Protein AF-A0A0F2J9P0-F1 (afdb_monomer_lite)

Structure (mmCIF, N/CA/C/O backbone):
data_AF-A0A0F2J9P0-F1
#
_entry.id   AF-A0A0F2J9P0-F1
#
loop_
_atom_site.group_PDB
_atom_site.id
_atom_site.type_symbol
_atom_site.label_atom_id
_atom_site.label_alt_id
_atom_site.label_comp_id
_atom_site.label_asym_id
_atom_site.label_entity_id
_atom_site.label_seq_id
_atom_site.pdbx_PDB_ins_code
_atom_site.Cartn_x
_atom_site.Cartn_y
_atom_site.Cartn_z
_atom_site.occupancy
_atom_site.B_iso_or_equiv
_atom_site.auth_seq_id
_atom_site.auth_comp_id
_atom_site.auth_asym_id
_atom_site.auth_atom_id
_atom_site.pdbx_PDB_model_num
ATOM 1 N N . MET A 1 1 ? -27.206 -10.829 31.419 1.00 37.22 1 MET A N 1
ATOM 2 C CA . MET A 1 1 ? -27.911 -9.532 31.450 1.00 37.22 1 MET A CA 1
ATOM 3 C C . MET A 1 1 ? -27.876 -9.039 32.887 1.00 37.22 1 MET A C 1
ATOM 5 O O . MET A 1 1 ? -28.605 -9.576 33.709 1.00 37.22 1 MET A O 1
ATOM 9 N N . ALA A 1 2 ? -26.937 -8.152 33.226 1.00 42.75 2 ALA A N 1
ATOM 10 C CA . ALA A 1 2 ? -26.870 -7.558 34.560 1.00 42.75 2 ALA A CA 1
ATOM 11 C C . ALA A 1 2 ? -27.887 -6.408 34.628 1.00 42.75 2 ALA A C 1
ATOM 13 O O . ALA A 1 2 ? -27.871 -5.523 33.778 1.00 42.75 2 ALA A O 1
ATOM 14 N N . ASN A 1 3 ? -28.806 -6.457 35.593 1.00 49.81 3 ASN A N 1
ATOM 15 C CA . ASN A 1 3 ? -29.769 -5.387 35.855 1.00 49.81 3 ASN A CA 1
ATOM 16 C C . ASN A 1 3 ? -29.035 -4.213 36.525 1.00 49.81 3 ASN A C 1
ATOM 18 O O . ASN A 1 3 ? -28.807 -4.241 37.732 1.00 49.81 3 ASN A O 1
ATOM 22 N N . GLU A 1 4 ? -28.630 -3.201 35.763 1.00 64.50 4 GLU A N 1
ATOM 23 C CA . GLU A 1 4 ? -27.827 -2.078 36.275 1.00 64.50 4 GLU A CA 1
ATOM 24 C C . GLU A 1 4 ? -28.681 -0.958 36.858 1.00 64.50 4 GLU A C 1
ATOM 26 O O . GLU A 1 4 ? -28.948 0.052 36.213 1.00 64.50 4 GLU A O 1
ATOM 31 N N . ILE A 1 5 ? -29.151 -1.162 38.087 1.00 75.38 5 ILE A N 1
ATOM 32 C CA . ILE A 1 5 ? -29.994 -0.206 38.810 1.00 75.38 5 ILE A CA 1
ATOM 33 C C . ILE A 1 5 ? -29.146 0.988 39.260 1.00 75.38 5 ILE A C 1
ATOM 35 O O . ILE A 1 5 ? -28.102 0.797 39.882 1.00 75.38 5 ILE A O 1
ATOM 39 N N . CYS A 1 6 ? -29.600 2.223 38.995 1.00 73.31 6 CYS A N 1
ATOM 40 C CA . CYS A 1 6 ? -28.930 3.409 39.530 1.00 73.31 6 CYS A CA 1
ATOM 41 C C . CYS A 1 6 ? -28.872 3.332 41.071 1.00 73.31 6 CYS A C 1
ATOM 43 O O . CYS A 1 6 ? -29.931 3.252 41.705 1.00 73.31 6 CYS A O 1
ATOM 45 N N . PRO A 1 7 ? -27.683 3.443 41.698 1.00 76.75 7 PRO A N 1
ATOM 46 C CA . PRO A 1 7 ? -27.529 3.272 43.144 1.00 76.75 7 PRO A CA 1
ATOM 47 C C . PRO A 1 7 ? -28.206 4.378 43.967 1.00 76.75 7 PRO A C 1
ATOM 49 O O . PRO A 1 7 ? -28.387 4.220 45.171 1.00 76.75 7 PRO A O 1
ATOM 52 N N . LYS A 1 8 ? -28.578 5.501 43.337 1.00 81.25 8 LYS A N 1
ATOM 53 C CA . LYS A 1 8 ? -29.214 6.640 44.009 1.00 81.25 8 LYS A CA 1
ATOM 54 C C . LYS A 1 8 ? -30.735 6.651 43.878 1.00 81.25 8 LYS A C 1
ATOM 56 O O . LYS A 1 8 ? -31.418 6.842 44.876 1.00 81.25 8 LYS A O 1
ATOM 61 N N . CYS A 1 9 ? -31.273 6.508 42.667 1.00 82.56 9 CYS A N 1
ATOM 62 C CA . CYS A 1 9 ? -32.714 6.667 42.418 1.00 82.56 9 CYS A CA 1
ATOM 63 C C . CYS A 1 9 ? -33.440 5.364 42.064 1.00 82.56 9 CYS A C 1
ATOM 65 O O . CYS A 1 9 ? -34.649 5.384 41.845 1.00 82.56 9 CYS A O 1
ATOM 67 N N . GLY A 1 10 ? -32.732 4.232 41.995 1.00 75.50 10 GLY A N 1
ATOM 68 C CA . GLY A 1 10 ? -33.349 2.917 41.809 1.00 75.50 10 GLY A CA 1
ATOM 69 C C . GLY A 1 10 ? -33.992 2.685 40.436 1.00 75.50 10 GLY A C 1
ATOM 70 O O . GLY A 1 10 ? -34.669 1.680 40.241 1.00 75.50 10 GLY A O 1
ATOM 71 N N . THR A 1 11 ? -33.821 3.602 39.483 1.00 70.94 11 THR A N 1
ATOM 72 C CA . THR A 1 11 ? -34.487 3.583 38.172 1.00 70.94 11 THR A CA 1
ATOM 73 C C . THR A 1 11 ? -33.533 3.060 37.091 1.00 70.94 11 THR A C 1
ATOM 75 O O . THR A 1 11 ? -32.360 3.426 37.089 1.00 70.94 11 THR A O 1
ATOM 78 N N . ILE A 1 12 ? -34.024 2.225 36.164 1.00 65.31 12 ILE A N 1
ATOM 79 C CA . ILE A 1 12 ? -33.334 1.901 34.901 1.00 65.31 12 ILE A CA 1
ATOM 80 C C . ILE A 1 12 ? -34.316 2.092 33.760 1.00 65.31 12 ILE A C 1
ATOM 82 O O . ILE A 1 12 ? -35.277 1.330 33.660 1.00 65.31 12 ILE A O 1
ATOM 86 N N . LYS A 1 13 ? -34.040 3.049 32.875 1.00 58.72 13 LYS A N 1
ATOM 87 C CA . LYS A 1 13 ? -34.484 2.960 31.477 1.00 58.72 13 LYS A CA 1
ATOM 88 C C . LYS A 1 13 ? -33.436 3.503 30.508 1.00 58.72 13 LYS A C 1
ATOM 90 O O . LYS A 1 13 ? -33.298 2.928 29.438 1.00 58.72 13 LYS A O 1
ATOM 95 N N . GLU A 1 14 ? -32.659 4.519 30.893 1.00 66.88 14 GLU A N 1
ATOM 96 C CA . GLU A 1 14 ? -31.677 5.170 30.013 1.00 66.88 14 GLU A CA 1
ATOM 97 C C . GLU A 1 14 ? -30.418 5.596 30.793 1.00 66.88 14 GLU A C 1
ATOM 99 O O . GLU A 1 14 ? -30.506 6.017 31.950 1.00 66.88 14 GLU A O 1
ATOM 104 N N . LEU A 1 15 ? -29.246 5.460 30.163 1.00 79.50 15 LEU A N 1
ATOM 105 C CA . LEU A 1 15 ? -27.948 5.900 30.683 1.00 79.50 15 LEU A CA 1
ATOM 106 C C . LEU A 1 15 ? -27.318 6.870 29.682 1.00 79.50 15 LEU A C 1
ATOM 108 O O . LEU A 1 15 ? -27.222 6.546 28.499 1.00 79.50 15 LEU A O 1
ATOM 112 N N . ASP A 1 16 ? -26.845 8.015 30.166 1.00 78.25 16 ASP A N 1
ATOM 113 C CA . ASP A 1 16 ? -26.016 8.920 29.375 1.00 78.25 16 ASP A CA 1
ATOM 114 C C . ASP A 1 16 ? -24.588 8.379 29.330 1.00 78.25 16 ASP A C 1
ATOM 116 O O . ASP A 1 16 ? -24.048 7.950 30.354 1.00 78.25 16 ASP A O 1
ATOM 120 N N . VAL A 1 17 ? -23.962 8.401 28.152 1.00 84.19 17 VAL A N 1
ATOM 121 C CA . VAL A 1 17 ? -22.601 7.889 27.957 1.00 84.19 17 VAL A CA 1
ATOM 122 C C . VAL A 1 17 ? -21.651 9.039 27.658 1.00 84.19 17 VAL A C 1
ATOM 124 O O . VAL A 1 17 ? -21.791 9.722 26.646 1.00 84.19 17 VAL A O 1
ATOM 127 N N . ILE A 1 18 ? -20.647 9.214 28.515 1.00 82.56 18 ILE A N 1
ATOM 128 C CA . ILE A 1 18 ? -19.515 10.114 28.278 1.00 82.56 18 ILE A CA 1
ATOM 129 C C . ILE A 1 18 ? -18.300 9.266 27.914 1.00 82.56 18 ILE A C 1
ATOM 131 O O . ILE A 1 18 ? -17.855 8.441 28.715 1.00 82.56 18 ILE A O 1
ATOM 135 N N . VAL A 1 19 ? -17.761 9.473 26.713 1.00 83.56 19 VAL A N 1
ATOM 136 C CA . VAL A 1 19 ? -16.615 8.716 26.194 1.00 83.56 19 VAL A CA 1
ATOM 137 C C . VAL A 1 19 ? -15.328 9.507 26.405 1.00 83.56 19 VAL A C 1
ATOM 139 O O . VAL A 1 19 ? -15.217 10.633 25.929 1.00 83.56 19 VAL A O 1
ATOM 142 N N . ASN A 1 20 ? -14.346 8.895 27.066 1.00 84.25 20 ASN A N 1
ATOM 143 C CA . ASN A 1 20 ? -12.976 9.404 27.156 1.00 84.25 20 ASN A CA 1
ATOM 144 C C . ASN A 1 20 ? -12.031 8.509 26.346 1.00 84.25 20 ASN A C 1
ATOM 146 O O . ASN A 1 20 ? -12.232 7.294 26.295 1.00 84.25 20 ASN A O 1
ATOM 150 N N . GLU A 1 21 ? -10.988 9.090 25.755 1.00 82.31 21 GLU A N 1
ATOM 151 C CA . GLU A 1 21 ? -9.945 8.351 25.037 1.00 82.31 21 GLU A CA 1
ATOM 152 C C . GLU A 1 21 ? -8.581 8.544 25.712 1.00 82.31 21 GLU A C 1
ATOM 154 O O . GLU A 1 21 ? -8.239 9.650 26.128 1.00 82.31 21 GLU A O 1
ATOM 159 N N . ALA A 1 22 ? -7.806 7.467 25.813 1.00 82.88 22 ALA A N 1
ATOM 160 C CA . ALA A 1 22 ? -6.423 7.475 26.281 1.00 82.88 22 ALA A CA 1
ATOM 161 C C . ALA A 1 22 ? -5.578 6.473 25.480 1.00 82.88 22 ALA A C 1
ATOM 163 O O . ALA A 1 22 ? -6.120 5.586 24.819 1.00 82.88 22 ALA A O 1
ATOM 164 N N . GLU A 1 23 ? -4.256 6.599 25.561 1.00 80.44 23 GLU A N 1
ATOM 165 C CA . GLU A 1 23 ? -3.300 5.654 24.980 1.00 80.44 23 GLU A CA 1
ATOM 166 C C . GLU A 1 23 ? -2.474 5.001 26.096 1.00 80.44 23 GLU A C 1
ATOM 168 O O . GLU A 1 23 ? -2.043 5.671 27.033 1.00 80.44 23 GLU A O 1
ATOM 173 N N . GLU A 1 24 ? -2.272 3.688 26.012 1.00 79.44 24 GLU A N 1
ATOM 174 C CA . GLU A 1 24 ? -1.447 2.900 26.936 1.00 79.44 24 GLU A CA 1
ATOM 175 C C . GLU A 1 24 ? -0.506 2.014 26.124 1.00 79.44 24 GLU A C 1
ATOM 177 O O . GLU A 1 24 ? -0.927 1.422 25.138 1.00 79.44 24 GLU A O 1
ATOM 182 N N . THR A 1 25 ? 0.751 1.882 26.534 1.00 73.31 25 THR A N 1
ATOM 183 C CA . THR A 1 25 ? 1.671 0.924 25.912 1.00 73.31 25 THR A CA 1
ATOM 184 C C . THR A 1 25 ? 1.579 -0.416 26.639 1.00 73.31 25 THR A C 1
ATOM 186 O O . THR A 1 25 ? 1.733 -0.456 27.860 1.00 73.31 25 THR A O 1
ATOM 189 N N . ASP A 1 26 ? 1.326 -1.506 25.914 1.00 71.06 26 ASP A N 1
ATOM 190 C CA . ASP A 1 26 ? 1.320 -2.856 26.482 1.00 71.06 26 ASP A CA 1
ATOM 191 C C . ASP A 1 26 ? 2.739 -3.377 26.783 1.00 71.06 26 ASP A C 1
ATOM 193 O O . ASP A 1 26 ? 3.750 -2.731 26.494 1.00 71.06 26 ASP A O 1
ATOM 197 N N . SER A 1 27 ? 2.821 -4.566 27.387 1.00 65.50 27 SER A N 1
ATOM 198 C CA . SER A 1 27 ? 4.092 -5.213 27.743 1.00 65.50 27 SER A CA 1
ATOM 199 C C . SER A 1 27 ? 4.999 -5.506 26.546 1.00 65.50 27 SER A C 1
ATOM 201 O O . SER A 1 27 ? 6.200 -5.687 26.735 1.00 65.50 27 SER A O 1
ATOM 203 N N . ASP A 1 28 ? 4.436 -5.528 25.338 1.00 58.44 28 ASP A N 1
ATOM 204 C CA . ASP A 1 28 ? 5.128 -5.826 24.087 1.00 58.44 28 ASP A CA 1
ATOM 205 C C . ASP A 1 28 ? 5.500 -4.541 23.320 1.00 58.44 28 ASP A C 1
ATOM 207 O O . ASP A 1 28 ? 6.051 -4.601 22.219 1.00 58.44 28 ASP A O 1
ATOM 211 N N . GLY A 1 29 ? 5.234 -3.362 23.896 1.00 61.41 29 GLY A N 1
ATOM 212 C CA . GLY A 1 29 ? 5.536 -2.069 23.285 1.00 61.41 29 GLY A CA 1
ATOM 213 C C . GLY A 1 29 ? 4.483 -1.584 22.283 1.00 61.41 29 GLY A C 1
ATOM 214 O O . GLY A 1 29 ? 4.723 -0.598 21.578 1.00 61.41 29 GLY A O 1
ATOM 215 N N . ASN A 1 30 ? 3.323 -2.240 22.187 1.00 62.16 30 ASN A N 1
ATOM 216 C CA . ASN A 1 30 ? 2.238 -1.792 21.319 1.00 62.16 30 ASN A CA 1
ATOM 217 C C . ASN A 1 30 ? 1.411 -0.713 22.007 1.00 62.16 30 ASN A C 1
ATOM 219 O O . ASN A 1 30 ? 1.074 -0.824 23.181 1.00 62.16 30 ASN A O 1
ATOM 223 N N . ILE A 1 31 ? 1.023 0.310 21.249 1.00 65.75 31 ILE A N 1
ATOM 224 C CA . ILE A 1 31 ? 0.114 1.337 21.745 1.00 65.75 31 ILE A CA 1
ATOM 225 C C . ILE A 1 31 ? -1.324 0.817 21.616 1.00 65.75 31 ILE A C 1
ATOM 227 O O . ILE A 1 31 ? -1.786 0.442 20.534 1.00 65.75 31 ILE A O 1
ATOM 231 N N . LEU A 1 32 ? -2.026 0.795 22.739 1.00 73.12 32 LEU A N 1
ATOM 232 C CA . LEU A 1 32 ? -3.436 0.484 22.891 1.00 73.12 32 LEU A CA 1
ATOM 233 C C . LEU A 1 32 ? -4.216 1.786 23.011 1.00 73.12 32 LEU A C 1
ATOM 235 O O . LEU A 1 32 ? -3.919 2.617 23.867 1.00 73.12 32 LEU A O 1
ATOM 239 N N . LYS A 1 33 ? -5.272 1.931 22.215 1.00 73.12 33 LYS A N 1
ATOM 240 C CA . LYS A 1 33 ? -6.278 2.965 22.434 1.00 73.12 33 LYS A CA 1
ATOM 241 C C . LYS A 1 33 ? -7.297 2.446 23.446 1.00 73.12 33 LYS A C 1
ATOM 243 O O . LYS A 1 33 ? -7.900 1.390 23.240 1.00 73.12 33 LYS A O 1
ATOM 248 N N . ILE A 1 34 ? -7.484 3.181 24.534 1.00 79.56 34 ILE A N 1
ATOM 249 C CA . ILE A 1 34 ? -8.480 2.908 25.568 1.00 79.56 34 ILE A CA 1
ATOM 250 C C . ILE A 1 34 ? -9.635 3.878 25.370 1.00 79.56 34 ILE A C 1
ATOM 252 O O . ILE A 1 34 ? -9.467 5.086 25.519 1.00 79.56 34 ILE A O 1
ATOM 256 N N . LYS A 1 35 ? -10.816 3.346 25.058 1.00 81.56 35 LYS A N 1
ATOM 257 C CA . LYS A 1 35 ? -12.079 4.082 25.139 1.00 81.56 35 LYS A CA 1
ATOM 258 C C . LYS A 1 35 ? -12.763 3.748 26.454 1.00 81.56 35 LYS A C 1
ATOM 260 O O . LYS A 1 35 ? -13.124 2.595 26.673 1.00 81.56 35 LYS A O 1
ATOM 265 N N . THR A 1 36 ? -12.952 4.741 27.311 1.00 86.69 36 THR A N 1
ATOM 266 C CA . THR A 1 36 ? -13.702 4.597 28.560 1.00 86.69 36 THR A CA 1
ATOM 267 C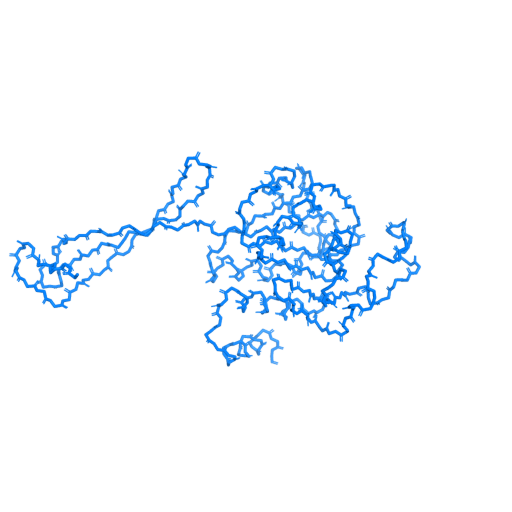 C . THR A 1 36 ? -15.096 5.174 28.376 1.00 86.69 36 THR A C 1
ATOM 269 O O . THR A 1 36 ? -15.257 6.390 28.287 1.00 86.69 36 THR A O 1
ATOM 272 N N . ASN A 1 37 ? -16.104 4.307 28.352 1.00 88.38 37 ASN A N 1
ATOM 273 C CA . ASN A 1 37 ? -17.507 4.698 28.375 1.00 88.38 37 ASN A CA 1
ATOM 274 C C . ASN A 1 37 ? -17.931 4.868 29.833 1.00 88.38 37 ASN A C 1
ATOM 276 O O . ASN A 1 37 ? -18.034 3.883 30.562 1.00 88.38 37 ASN A O 1
ATOM 280 N N . ASN A 1 38 ? -18.162 6.102 30.268 1.00 88.12 38 ASN A N 1
ATOM 281 C CA . ASN A 1 38 ? -18.695 6.403 31.591 1.00 88.12 38 ASN A CA 1
ATOM 282 C C . ASN A 1 38 ? -20.208 6.556 31.493 1.00 88.12 38 ASN A C 1
ATOM 284 O O . ASN A 1 38 ? -20.698 7.422 30.770 1.00 88.12 38 ASN A O 1
ATOM 288 N N . PHE A 1 39 ? -20.934 5.719 32.222 1.00 86.88 39 PHE A N 1
ATOM 289 C CA . PHE A 1 39 ? -22.386 5.677 32.207 1.00 86.88 39 PHE A CA 1
ATOM 290 C C . PHE A 1 39 ? -22.941 6.445 33.400 1.00 86.88 39 PHE A C 1
ATOM 292 O O . PHE A 1 39 ? -22.600 6.154 34.551 1.00 86.88 39 PHE A O 1
ATOM 299 N N . TYR A 1 40 ? -23.829 7.394 33.130 1.00 86.81 40 TYR A N 1
ATOM 300 C CA . TYR A 1 40 ? -24.511 8.205 34.131 1.00 86.81 40 TYR A CA 1
ATOM 301 C C . TYR A 1 40 ? -26.013 7.953 34.067 1.00 86.81 40 TYR A C 1
ATOM 303 O O . TYR A 1 40 ? -26.586 7.747 33.002 1.00 86.81 40 TYR A O 1
ATOM 311 N N . CYS A 1 41 ? -26.672 7.965 35.222 1.00 84.00 41 CYS A N 1
ATOM 312 C CA . CYS A 1 41 ? -28.123 7.854 35.284 1.00 84.00 41 CYS A CA 1
ATOM 313 C C . CYS A 1 41 ? -28.767 9.103 34.677 1.00 84.00 41 CYS A C 1
ATOM 315 O O . CYS A 1 41 ? -28.626 10.175 35.259 1.00 84.00 41 CYS A O 1
ATOM 317 N N . SER A 1 42 ? -29.575 8.967 33.627 1.00 84.75 42 SER A N 1
ATOM 318 C CA . SER A 1 42 ? -30.207 10.124 32.969 1.00 84.75 42 SER A CA 1
ATOM 319 C C . SER A 1 42 ? -31.147 10.920 33.885 1.00 84.75 42 SER A C 1
ATOM 321 O O . SER A 1 42 ? -31.305 12.129 33.756 1.00 84.75 42 SER A O 1
ATOM 323 N N . SER A 1 43 ? -31.755 10.268 34.883 1.00 85.00 43 SER A N 1
ATOM 324 C CA . SER A 1 43 ? -32.662 10.946 35.820 1.00 85.00 43 SER A CA 1
ATOM 325 C C . SER A 1 43 ? -31.957 11.803 36.877 1.00 85.00 43 SER A C 1
ATOM 327 O O . SER A 1 43 ? -32.475 12.845 37.268 1.00 85.00 43 SER A O 1
ATOM 329 N N . CYS A 1 44 ? -30.806 11.366 37.399 1.00 87.00 44 CYS A N 1
ATOM 330 C CA . CYS A 1 44 ? -30.148 12.036 38.530 1.00 87.00 44 CYS A CA 1
ATOM 331 C C . CYS A 1 44 ? -28.678 12.402 38.287 1.00 87.00 44 CYS A C 1
ATOM 333 O O . CYS A 1 44 ? -28.034 12.919 39.200 1.00 87.00 44 CYS A O 1
ATOM 335 N N . HIS A 1 45 ? -28.173 12.142 37.079 1.00 85.00 45 HIS A N 1
ATOM 336 C CA . HIS A 1 45 ? -26.824 12.427 36.581 1.00 85.00 45 HIS A CA 1
ATOM 337 C C . HIS A 1 45 ? -25.689 11.858 37.445 1.00 85.00 45 HIS A C 1
ATOM 339 O O . HIS A 1 45 ? -24.553 12.324 37.403 1.00 85.00 45 HIS A O 1
ATOM 345 N N . VAL A 1 46 ? -25.982 10.834 38.250 1.00 86.69 46 VAL A N 1
ATOM 346 C CA . VAL A 1 46 ? -24.979 10.143 39.064 1.00 86.69 46 VAL A CA 1
ATOM 347 C C . VAL A 1 46 ? -24.300 9.063 38.239 1.00 86.69 46 VAL A C 1
ATOM 349 O O . VAL A 1 46 ? -24.964 8.324 37.512 1.00 86.69 46 VAL A O 1
ATOM 352 N N . PHE A 1 47 ? -22.979 8.974 38.385 1.00 86.56 47 PHE A N 1
ATOM 353 C CA . PHE A 1 47 ? -22.164 7.916 37.804 1.00 86.56 47 PHE A CA 1
ATOM 354 C C . PHE A 1 47 ? -22.660 6.538 38.253 1.00 86.56 47 PHE A C 1
ATOM 356 O O . PHE A 1 47 ? -22.867 6.299 39.444 1.00 86.56 47 PHE A O 1
ATOM 363 N N . VAL A 1 48 ? -22.844 5.638 37.294 1.00 86.62 48 VAL A N 1
ATOM 364 C CA . VAL A 1 48 ? -23.316 4.268 37.522 1.00 86.62 48 VAL A CA 1
ATOM 365 C C . VAL A 1 48 ? -22.157 3.291 37.393 1.00 86.62 48 VAL A C 1
ATOM 367 O O . VAL A 1 48 ? -21.898 2.520 38.313 1.00 86.62 48 VAL A O 1
ATOM 370 N N . LYS A 1 49 ? -21.449 3.334 36.263 1.00 86.25 49 LYS A N 1
ATOM 371 C CA . LYS A 1 49 ? -20.316 2.455 35.966 1.00 86.25 49 LYS A CA 1
ATOM 372 C C . LYS A 1 49 ? -19.441 3.049 34.869 1.00 86.25 49 LYS A C 1
ATOM 374 O O . LYS A 1 49 ? -19.851 3.971 34.165 1.00 86.25 49 LYS A O 1
ATOM 379 N N . SER A 1 50 ? -18.275 2.451 34.671 1.00 87.50 50 SER A N 1
ATOM 380 C CA . SER A 1 50 ? -17.457 2.665 33.485 1.00 87.50 50 SER A CA 1
ATOM 381 C C . SER A 1 50 ? -17.102 1.338 32.828 1.00 87.50 50 SER A C 1
ATOM 383 O O . SER A 1 50 ? -16.949 0.317 33.498 1.00 87.50 50 SER A O 1
ATOM 385 N N . GLU A 1 51 ? -16.974 1.353 31.506 1.00 86.38 51 GLU A N 1
ATOM 386 C CA . GLU A 1 51 ? -16.475 0.225 30.725 1.00 86.38 51 GLU A CA 1
ATOM 387 C C . GLU A 1 51 ? -15.296 0.684 29.879 1.00 86.38 51 GLU A C 1
ATOM 389 O O . GLU A 1 51 ? -15.388 1.676 29.155 1.00 86.38 51 GLU A O 1
ATOM 394 N N . ASN A 1 52 ? -14.189 -0.050 29.968 1.00 83.81 52 ASN A N 1
ATOM 395 C CA . ASN A 1 52 ? -13.010 0.189 29.150 1.00 83.81 52 ASN A CA 1
ATOM 396 C C . ASN A 1 52 ? -13.012 -0.762 27.959 1.00 83.81 52 ASN A C 1
ATOM 398 O O . ASN A 1 52 ? -13.016 -1.981 28.124 1.00 83.81 52 ASN A O 1
ATOM 402 N N . ILE A 1 53 ? -12.935 -0.195 26.764 1.00 77.06 53 ILE A N 1
ATOM 403 C CA . ILE A 1 53 ? -12.706 -0.918 25.522 1.00 77.06 53 ILE A CA 1
ATOM 404 C C . ILE A 1 53 ? -11.258 -0.647 25.132 1.00 77.06 53 ILE A C 1
ATOM 406 O O . ILE A 1 53 ? -10.906 0.479 24.779 1.00 77.06 53 ILE A O 1
ATOM 410 N N . LYS A 1 54 ? -10.413 -1.677 25.226 1.00 73.44 54 LYS A N 1
ATOM 411 C CA . LYS A 1 54 ? -9.044 -1.629 24.710 1.00 73.44 54 LYS A CA 1
ATOM 412 C C . LYS A 1 54 ? -9.043 -2.122 23.268 1.00 73.44 54 LYS A C 1
ATOM 414 O O . LYS A 1 54 ? -9.588 -3.184 22.977 1.00 73.44 54 LYS A O 1
ATOM 419 N N . SER A 1 55 ? -8.414 -1.371 22.379 1.00 64.19 55 SER A N 1
ATOM 420 C CA . SER A 1 55 ? -8.165 -1.785 20.998 1.00 64.19 55 SER A CA 1
ATOM 421 C C . SER A 1 55 ? -6.733 -1.448 20.619 1.00 64.19 55 SER A C 1
ATOM 423 O O . SER A 1 55 ? -6.266 -0.356 20.939 1.00 64.19 55 SER A O 1
ATOM 425 N N . ASN A 1 56 ? -6.053 -2.342 19.905 1.00 65.19 56 ASN A N 1
ATOM 426 C CA . ASN A 1 56 ? -4.741 -2.028 19.345 1.00 65.19 56 ASN A CA 1
ATOM 427 C C . ASN A 1 56 ? -4.860 -0.839 18.389 1.00 65.19 56 ASN A C 1
ATOM 429 O O . ASN A 1 56 ? -5.809 -0.763 17.600 1.00 65.19 56 ASN A O 1
ATOM 433 N N . ILE A 1 57 ? -3.888 0.074 18.435 1.00 68.69 57 ILE A N 1
ATOM 434 C CA . ILE A 1 57 ? -3.727 1.038 17.352 1.00 68.69 57 ILE A CA 1
ATOM 435 C C . ILE A 1 57 ? -3.286 0.258 16.118 1.00 68.69 57 ILE A C 1
ATOM 437 O O . ILE A 1 57 ? -2.209 -0.336 16.058 1.00 68.69 57 ILE A O 1
ATOM 441 N N . ASN A 1 58 ? -4.168 0.241 15.131 1.00 86.06 58 ASN A N 1
ATOM 442 C CA . ASN A 1 58 ? -3.954 -0.461 13.885 1.00 86.06 58 ASN A CA 1
ATOM 443 C C . ASN A 1 58 ? -2.974 0.332 13.014 1.00 86.06 58 ASN A C 1
ATOM 445 O O . ASN A 1 58 ? -3.313 1.401 12.500 1.00 86.06 58 ASN A O 1
ATOM 449 N N . LYS A 1 59 ? -1.760 -0.197 12.865 1.00 93.81 59 LYS A N 1
ATOM 450 C CA . LYS A 1 59 ? -0.673 0.424 12.105 1.00 93.81 59 LYS A CA 1
ATOM 451 C C . LYS A 1 59 ? -0.737 0.043 10.634 1.00 93.81 59 LYS A C 1
ATOM 453 O O . LYS A 1 59 ? -0.973 -1.119 10.305 1.00 93.81 59 LYS A O 1
ATOM 458 N N . ILE A 1 60 ? -0.462 1.007 9.765 1.00 97.88 60 ILE A N 1
ATOM 459 C CA . ILE A 1 60 ? -0.239 0.791 8.337 1.00 97.88 60 ILE A CA 1
ATOM 460 C C . ILE A 1 60 ? 1.178 1.234 8.021 1.00 97.88 60 ILE A C 1
ATOM 462 O O . ILE A 1 60 ? 1.543 2.395 8.237 1.00 97.88 60 ILE A O 1
ATOM 466 N N . PHE A 1 61 ? 1.974 0.308 7.502 1.00 98.56 61 PHE A N 1
ATOM 467 C CA . PHE A 1 61 ? 3.284 0.645 6.984 1.00 98.56 61 PHE A CA 1
ATOM 468 C C . PHE A 1 61 ? 3.185 1.263 5.605 1.00 98.56 61 PHE A C 1
ATOM 470 O O . PHE A 1 61 ? 2.428 0.809 4.750 1.00 98.56 61 PHE A O 1
ATOM 477 N N . VAL A 1 62 ? 4.003 2.284 5.388 1.00 98.62 62 VAL A N 1
ATOM 478 C CA . VAL A 1 62 ? 4.225 2.868 4.071 1.00 98.62 62 VAL A CA 1
ATOM 479 C C . VAL A 1 62 ? 5.719 2.827 3.804 1.00 98.62 62 VAL A C 1
ATOM 481 O O . VAL A 1 62 ? 6.490 3.471 4.519 1.00 98.62 62 VAL A O 1
ATOM 484 N N . PHE A 1 63 ? 6.133 2.033 2.818 1.00 98.69 63 PHE A N 1
ATOM 485 C CA . PHE A 1 63 ? 7.539 1.946 2.443 1.00 98.69 63 PHE A CA 1
ATOM 486 C C . PHE A 1 63 ? 7.938 3.191 1.655 1.00 98.69 63 PHE A C 1
ATOM 488 O O . PHE A 1 63 ? 7.331 3.499 0.630 1.00 98.69 63 PHE A O 1
ATOM 495 N N . ILE A 1 64 ? 8.937 3.912 2.157 1.00 98.50 64 ILE A N 1
ATOM 496 C CA . ILE A 1 64 ? 9.448 5.138 1.554 1.00 98.50 64 ILE A CA 1
ATOM 497 C C . ILE A 1 64 ? 10.902 4.950 1.134 1.00 98.50 64 ILE A C 1
ATOM 499 O O . ILE A 1 64 ? 11.692 4.326 1.843 1.00 98.50 64 ILE A O 1
ATOM 503 N N . TYR A 1 65 ? 11.247 5.490 -0.029 1.00 98.19 65 TYR A N 1
ATOM 504 C CA . TYR A 1 65 ? 12.572 5.373 -0.629 1.00 98.19 65 TYR A CA 1
ATOM 505 C C . TYR A 1 65 ? 12.825 6.540 -1.589 1.00 98.19 65 TYR A C 1
ATOM 507 O O . TYR A 1 65 ? 11.884 7.180 -2.068 1.00 98.19 65 TYR A O 1
ATOM 515 N N . ASP A 1 66 ? 14.094 6.850 -1.847 1.00 97.75 66 ASP A N 1
ATOM 516 C CA . ASP A 1 66 ? 14.458 7.961 -2.729 1.00 97.75 66 ASP A CA 1
ATOM 517 C C . ASP A 1 66 ? 13.917 7.746 -4.143 1.00 97.75 66 ASP A C 1
ATOM 519 O O . ASP A 1 66 ? 14.034 6.662 -4.720 1.00 97.75 66 ASP A O 1
ATOM 523 N N . GLY A 1 67 ? 13.312 8.794 -4.704 1.00 97.00 67 GLY A N 1
ATOM 524 C CA . GLY A 1 67 ? 12.665 8.727 -6.012 1.00 97.00 67 GLY A CA 1
ATOM 525 C C . GLY A 1 67 ? 11.320 7.992 -6.015 1.00 97.00 67 GLY A C 1
ATOM 526 O O . GLY A 1 67 ? 10.841 7.626 -7.091 1.00 97.00 67 GLY A O 1
ATOM 527 N N . MET A 1 68 ? 10.692 7.788 -4.851 1.00 97.81 68 MET A N 1
ATOM 528 C CA . MET A 1 68 ? 9.298 7.345 -4.792 1.00 97.81 68 MET A CA 1
ATOM 529 C C . MET A 1 68 ? 8.333 8.417 -5.328 1.00 97.81 68 MET A C 1
ATOM 531 O O . MET A 1 68 ? 8.554 9.622 -5.159 1.00 97.81 68 MET A O 1
ATOM 535 N N . ALA A 1 69 ? 7.228 7.974 -5.922 1.00 98.12 69 ALA A N 1
ATOM 536 C CA . ALA A 1 69 ? 6.094 8.804 -6.309 1.00 98.12 69 ALA A CA 1
ATOM 537 C C . ALA A 1 69 ? 5.170 9.023 -5.097 1.00 98.12 69 ALA A C 1
ATOM 539 O O . ALA A 1 69 ? 4.223 8.279 -4.852 1.00 98.12 69 ALA A O 1
ATOM 540 N N . ASP A 1 70 ? 5.462 10.051 -4.308 1.00 97.25 70 ASP A N 1
ATOM 541 C CA . ASP A 1 70 ? 4.783 10.379 -3.052 1.00 97.25 70 ASP A CA 1
ATOM 542 C C . ASP A 1 70 ? 3.276 10.632 -3.206 1.00 97.25 70 ASP A C 1
ATOM 544 O O . ASP A 1 70 ? 2.496 10.206 -2.354 1.00 97.25 70 ASP A O 1
ATOM 548 N N . PHE A 1 71 ? 2.826 11.239 -4.309 1.00 97.62 71 PHE A N 1
ATOM 549 C CA . PHE A 1 71 ? 1.392 11.468 -4.536 1.00 97.62 71 PHE A CA 1
ATOM 550 C C . PHE A 1 71 ? 0.556 10.170 -4.526 1.00 97.62 71 PHE A C 1
ATOM 552 O O . PHE A 1 71 ? -0.635 10.204 -4.216 1.00 97.62 71 PHE A O 1
ATOM 559 N N . GLU A 1 72 ? 1.166 9.022 -4.841 1.00 98.38 72 GLU A N 1
ATOM 560 C CA . GLU A 1 72 ? 0.482 7.727 -4.917 1.00 98.38 72 GLU A CA 1
ATOM 561 C C . GLU A 1 72 ? 0.108 7.169 -3.536 1.00 98.38 72 GLU A C 1
ATOM 563 O O . GLU A 1 72 ? -0.821 6.368 -3.425 1.00 98.38 72 GLU A O 1
ATOM 568 N N . MET A 1 73 ? 0.800 7.605 -2.475 1.00 95.75 73 MET A N 1
ATOM 569 C CA . MET A 1 73 ? 0.526 7.185 -1.096 1.00 95.75 73 MET A CA 1
ATOM 570 C C . MET A 1 73 ? -0.255 8.226 -0.283 1.00 95.75 73 MET A C 1
ATOM 572 O O . MET A 1 73 ? -0.926 7.860 0.680 1.00 95.75 73 MET A O 1
ATOM 576 N N . THR A 1 74 ? -0.158 9.518 -0.614 1.00 97.38 74 THR A N 1
ATOM 577 C CA . THR A 1 74 ? -0.573 10.595 0.303 1.00 97.38 74 THR A CA 1
ATOM 578 C C . THR A 1 74 ? -2.079 10.638 0.500 1.00 97.38 74 THR A C 1
ATOM 580 O O . THR A 1 74 ? -2.529 10.777 1.636 1.00 97.38 74 THR A O 1
ATOM 583 N N . LEU A 1 75 ? -2.860 10.453 -0.570 1.00 98.06 75 LEU A N 1
ATOM 584 C CA . LEU A 1 75 ? -4.322 10.410 -0.484 1.00 98.06 75 LEU A CA 1
ATOM 585 C C . LEU A 1 75 ? -4.793 9.274 0.428 1.00 98.06 75 LEU A C 1
ATOM 587 O O . LEU A 1 75 ? -5.602 9.496 1.326 1.00 98.06 75 LEU A O 1
ATOM 591 N N . ILE A 1 76 ? -4.277 8.059 0.220 1.00 98.25 76 ILE A N 1
ATOM 592 C CA . ILE A 1 76 ? -4.711 6.916 1.019 1.00 98.25 76 ILE A CA 1
ATOM 593 C C . ILE A 1 76 ? -4.197 6.999 2.459 1.00 98.25 76 ILE A C 1
ATOM 595 O O . ILE A 1 76 ? -4.949 6.725 3.387 1.00 98.25 76 ILE A O 1
ATOM 599 N N . ALA A 1 77 ? -2.960 7.452 2.675 1.00 97.88 77 ALA A N 1
ATOM 600 C CA . ALA A 1 77 ? -2.430 7.688 4.015 1.00 97.88 77 ALA A CA 1
ATOM 601 C C . ALA A 1 77 ? -3.265 8.724 4.785 1.00 97.88 77 ALA A C 1
ATOM 603 O O . ALA A 1 77 ? -3.537 8.526 5.968 1.00 97.88 77 ALA A O 1
ATOM 604 N N . HIS A 1 78 ? -3.707 9.792 4.110 1.00 97.50 78 HIS A N 1
ATOM 605 C CA . HIS A 1 78 ? -4.594 10.796 4.690 1.00 97.50 78 HIS A CA 1
ATOM 606 C C . HIS A 1 78 ? -5.909 10.166 5.161 1.00 97.50 78 HIS A C 1
ATOM 608 O O . HIS A 1 78 ? -6.195 10.228 6.351 1.00 97.50 78 HIS A O 1
ATOM 614 N N . ILE A 1 79 ? -6.642 9.486 4.273 1.00 97.19 79 ILE A N 1
ATOM 615 C CA . ILE A 1 79 ? -7.952 8.889 4.593 1.00 97.19 79 ILE A CA 1
ATOM 616 C C . ILE A 1 79 ? -7.836 7.828 5.695 1.00 97.19 79 ILE A C 1
ATOM 618 O O . ILE A 1 79 ? -8.625 7.807 6.639 1.00 97.19 79 ILE A O 1
ATOM 622 N N . LEU A 1 80 ? -6.829 6.952 5.615 1.00 95.94 80 LEU A N 1
ATOM 623 C CA . LEU A 1 80 ? -6.590 5.935 6.641 1.00 95.94 80 LEU A CA 1
ATOM 624 C C . LEU A 1 80 ? -6.345 6.571 8.017 1.00 95.94 80 LEU A C 1
ATOM 626 O O . LEU A 1 80 ? -6.846 6.066 9.022 1.00 95.94 80 LEU A O 1
ATOM 630 N N . GLY A 1 81 ? -5.595 7.674 8.063 1.00 93.06 81 GLY A N 1
ATOM 631 C CA . GLY A 1 81 ? -5.309 8.402 9.294 1.00 93.06 81 GLY A CA 1
ATOM 632 C C . GLY A 1 81 ? -6.509 9.175 9.839 1.00 93.06 81 GLY A C 1
ATOM 633 O O . GLY A 1 81 ? -6.801 9.080 11.030 1.00 93.06 81 GLY A O 1
ATOM 634 N N . THR A 1 82 ? -7.210 9.930 8.992 1.00 89.25 82 THR A N 1
ATOM 635 C CA . THR A 1 82 ? -8.291 10.830 9.424 1.00 89.25 82 THR A CA 1
ATOM 636 C C . THR A 1 82 ? -9.610 10.104 9.640 1.00 89.25 82 THR A C 1
ATOM 638 O O . THR A 1 82 ? -10.255 10.314 10.665 1.00 89.25 82 THR A O 1
ATOM 641 N N . ASP A 1 83 ? -9.994 9.229 8.712 1.00 89.75 83 ASP A N 1
ATOM 642 C CA . ASP A 1 83 ? -11.354 8.682 8.652 1.00 89.75 83 ASP A CA 1
ATOM 643 C C . ASP A 1 83 ? -11.428 7.299 9.307 1.00 89.75 83 ASP A C 1
ATOM 645 O O . ASP A 1 83 ? -12.454 6.922 9.873 1.00 89.75 83 ASP A O 1
ATOM 649 N N . LEU A 1 84 ? -10.322 6.545 9.274 1.00 87.88 84 LEU A N 1
ATOM 650 C CA . LEU A 1 84 ? -10.221 5.206 9.866 1.00 87.88 84 LEU A CA 1
ATOM 651 C C . LEU A 1 84 ? -9.364 5.154 11.139 1.00 87.88 84 LEU A C 1
ATOM 653 O O . LEU A 1 84 ? -9.258 4.090 11.755 1.00 87.88 84 LEU A O 1
ATOM 657 N N . GLY A 1 85 ? -8.763 6.277 11.550 1.00 87.12 85 GLY A N 1
ATOM 658 C CA . GLY A 1 85 ? -7.962 6.374 12.773 1.00 87.12 85 GLY A CA 1
ATOM 659 C C . GLY A 1 85 ? -6.764 5.419 12.812 1.00 87.12 85 GLY A C 1
ATOM 660 O O . GLY A 1 85 ? -6.360 4.990 13.894 1.00 87.12 85 GLY A O 1
ATOM 661 N N . LYS A 1 86 ? -6.236 5.025 11.646 1.00 90.94 86 LYS A N 1
ATOM 662 C CA . LYS A 1 86 ? -5.056 4.161 11.529 1.00 90.94 86 LYS A CA 1
ATOM 663 C C . LYS A 1 86 ? -3.789 4.971 11.784 1.00 90.94 86 LYS A C 1
ATOM 665 O O . LYS A 1 86 ? -3.663 6.110 11.339 1.00 90.94 86 LYS A O 1
ATOM 670 N N . GLU A 1 87 ? -2.803 4.361 12.430 1.00 94.25 87 GLU A N 1
ATOM 671 C CA . GLU A 1 87 ? -1.488 4.985 12.550 1.00 94.25 87 GLU A CA 1
ATOM 672 C C . GLU A 1 87 ? -0.675 4.733 11.279 1.00 94.25 87 GLU A C 1
ATOM 674 O O . GLU A 1 87 ? -0.322 3.594 10.966 1.00 94.25 87 GLU A O 1
ATOM 679 N N . ILE A 1 88 ? -0.333 5.804 10.563 1.00 97.12 88 ILE A N 1
ATOM 680 C CA . ILE A 1 88 ? 0.575 5.722 9.419 1.00 97.12 88 ILE A CA 1
ATOM 681 C C . ILE A 1 88 ? 2.021 5.751 9.912 1.00 97.12 88 ILE A C 1
ATOM 683 O O . ILE A 1 88 ? 2.474 6.719 10.546 1.00 97.12 88 ILE A O 1
ATOM 687 N N . VAL A 1 89 ? 2.758 4.686 9.599 1.00 97.69 89 VAL A N 1
ATOM 688 C CA . VAL A 1 89 ? 4.159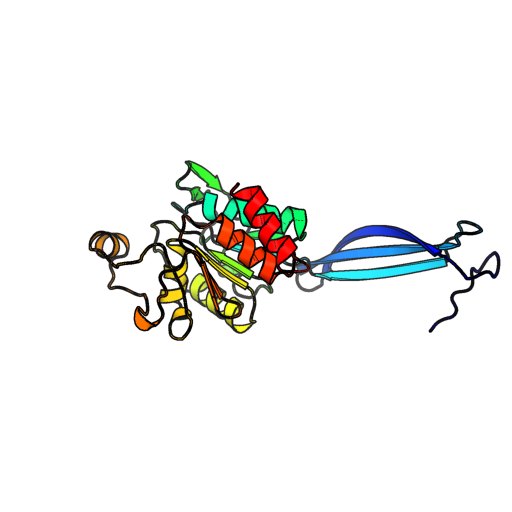 4.519 9.981 1.00 97.69 89 VAL A CA 1
ATOM 689 C C . VAL A 1 89 ? 5.016 4.364 8.728 1.00 97.69 89 VAL A C 1
ATOM 691 O O . VAL A 1 89 ? 4.986 3.339 8.051 1.00 97.69 89 VAL A O 1
ATOM 694 N N . THR A 1 90 ? 5.790 5.401 8.411 1.00 98.38 90 THR A N 1
ATOM 695 C CA . THR A 1 90 ? 6.743 5.363 7.299 1.00 98.38 90 THR A CA 1
ATOM 696 C C . THR A 1 90 ? 7.959 4.522 7.667 1.00 98.38 90 THR A C 1
ATOM 698 O O . THR A 1 90 ? 8.581 4.736 8.714 1.00 98.38 90 THR A O 1
ATOM 701 N N . ILE A 1 91 ? 8.304 3.580 6.793 1.00 98.56 91 ILE A N 1
ATOM 702 C CA . ILE A 1 91 ? 9.469 2.707 6.943 1.00 98.56 91 ILE A CA 1
ATOM 703 C C . ILE A 1 91 ? 10.429 2.900 5.770 1.00 98.56 91 ILE A C 1
ATOM 705 O O . ILE A 1 91 ? 9.990 2.997 4.629 1.00 98.56 91 ILE A O 1
ATOM 709 N N . ALA A 1 92 ? 11.730 2.942 6.045 1.00 98.56 92 ALA A N 1
ATOM 710 C CA . ALA A 1 92 ? 12.782 3.016 5.028 1.00 98.56 92 ALA A CA 1
ATOM 711 C C . ALA A 1 92 ? 13.929 2.062 5.370 1.00 98.56 92 ALA A C 1
ATOM 713 O O . ALA A 1 92 ? 14.000 1.538 6.482 1.00 98.56 92 ALA A O 1
ATOM 714 N N . TYR A 1 93 ? 14.840 1.823 4.431 1.00 98.38 93 TYR A N 1
ATOM 715 C CA . TYR A 1 93 ? 16.019 1.005 4.718 1.00 98.38 93 TYR A CA 1
ATOM 716 C C . TYR A 1 93 ? 16.997 1.686 5.679 1.00 98.38 93 TYR A C 1
ATOM 718 O O . TYR A 1 93 ? 17.584 1.028 6.539 1.00 98.38 93 TYR A O 1
ATOM 726 N N . GLU A 1 94 ? 17.142 3.004 5.560 1.00 97.50 94 GLU A N 1
ATOM 727 C CA . GLU A 1 94 ? 18.111 3.802 6.307 1.00 97.50 94 GLU A CA 1
ATOM 728 C C . GLU A 1 94 ? 17.447 5.030 6.935 1.00 97.50 94 GLU A C 1
ATOM 730 O O . GLU A 1 94 ? 16.373 5.461 6.521 1.00 97.50 94 GLU A O 1
ATOM 735 N N . ASN A 1 95 ? 18.065 5.569 7.990 1.00 96.94 95 ASN A N 1
ATOM 736 C CA . ASN A 1 95 ? 17.532 6.706 8.741 1.00 96.94 95 ASN A CA 1
ATOM 737 C C . ASN A 1 95 ? 18.080 8.025 8.185 1.00 96.94 95 ASN A C 1
ATOM 739 O O . ASN A 1 95 ? 18.805 8.749 8.873 1.00 96.94 95 ASN A O 1
ATOM 743 N N . HIS A 1 96 ? 17.754 8.323 6.932 1.00 97.00 96 HIS A N 1
ATOM 744 C CA . HIS A 1 96 ? 18.055 9.603 6.295 1.00 97.00 96 HIS A CA 1
ATOM 745 C C . HIS A 1 96 ? 16.788 10.249 5.739 1.00 97.00 96 HIS A C 1
ATOM 747 O O . HIS A 1 96 ? 15.702 9.671 5.760 1.00 97.00 96 HIS A O 1
ATOM 753 N N . ILE A 1 97 ? 16.919 11.499 5.300 1.00 98.31 97 ILE A N 1
ATOM 754 C CA . ILE A 1 97 ? 15.833 12.202 4.624 1.00 98.31 97 ILE A CA 1
ATOM 755 C C . ILE A 1 97 ? 15.671 11.618 3.224 1.00 98.31 97 ILE A C 1
ATOM 757 O O . ILE A 1 97 ? 16.595 11.682 2.420 1.00 98.31 97 ILE A O 1
ATOM 761 N N . ILE A 1 98 ? 14.481 11.099 2.948 1.00 98.19 98 ILE A N 1
ATOM 762 C CA . ILE A 1 98 ? 14.076 10.573 1.650 1.00 98.19 98 ILE A CA 1
ATOM 763 C C . ILE A 1 98 ? 13.534 11.712 0.795 1.00 98.19 98 ILE A C 1
ATOM 765 O O . ILE A 1 98 ? 12.581 12.384 1.202 1.00 98.19 98 ILE A O 1
ATOM 769 N N . ARG A 1 99 ? 14.084 11.903 -0.405 1.00 98.12 99 ARG A N 1
ATOM 770 C CA . ARG A 1 99 ? 13.558 12.859 -1.385 1.00 98.12 99 ARG A CA 1
ATOM 771 C C . ARG A 1 99 ? 12.687 12.140 -2.417 1.00 98.12 99 ARG A C 1
ATOM 773 O O . ARG A 1 99 ? 13.141 11.271 -3.159 1.00 98.12 99 ARG A O 1
ATOM 780 N N . SER A 1 100 ? 11.418 12.528 -2.470 1.00 97.69 100 SER A N 1
ATOM 781 C CA . SER A 1 100 ? 10.442 12.029 -3.447 1.00 97.69 100 SER A CA 1
ATOM 782 C C . SER A 1 100 ? 10.600 12.681 -4.827 1.00 97.69 100 SER A C 1
ATOM 784 O O . SER A 1 100 ? 11.293 13.691 -4.978 1.00 97.69 100 SER A O 1
ATOM 786 N N . VAL A 1 101 ? 9.916 12.137 -5.839 1.00 97.00 101 VAL A N 1
ATOM 787 C CA . VAL A 1 101 ? 9.889 12.703 -7.203 1.00 97.00 101 VAL A CA 1
ATOM 788 C C . VAL A 1 101 ? 9.285 14.110 -7.236 1.00 97.00 101 VAL A C 1
ATOM 790 O O . VAL A 1 101 ? 9.719 14.931 -8.042 1.00 97.00 101 VAL A O 1
ATOM 793 N N . SER A 1 102 ? 8.328 14.426 -6.356 1.00 96.75 102 SER A N 1
ATOM 794 C CA . SER A 1 102 ? 7.754 15.777 -6.258 1.00 96.75 102 SER A CA 1
ATOM 795 C C . SER A 1 102 ? 8.735 16.820 -5.704 1.00 96.75 102 SER A C 1
ATOM 797 O O . SER A 1 102 ? 8.461 18.019 -5.758 1.00 96.75 102 SER A O 1
ATOM 799 N N . GLY A 1 103 ? 9.878 16.378 -5.168 1.00 97.44 103 GLY A N 1
ATOM 800 C CA . GLY A 1 103 ? 10.854 17.217 -4.479 1.00 97.44 103 GLY A CA 1
ATOM 801 C C . GLY A 1 103 ? 10.576 17.388 -2.984 1.00 97.44 103 GLY A C 1
ATOM 802 O O . GLY A 1 103 ? 11.392 18.003 -2.299 1.00 97.44 103 GLY A O 1
ATOM 803 N N . LEU A 1 104 ? 9.474 16.834 -2.460 1.00 98.19 104 LEU A N 1
ATOM 804 C CA . LEU A 1 104 ? 9.197 16.815 -1.025 1.00 98.19 104 LEU A CA 1
ATOM 805 C C . LEU A 1 104 ? 10.103 15.822 -0.292 1.00 98.19 104 LEU A C 1
ATOM 807 O O . LEU A 1 104 ? 10.488 14.777 -0.829 1.00 98.19 104 LEU A O 1
ATOM 811 N N . GLU A 1 105 ? 10.402 16.157 0.959 1.00 98.31 105 GLU A N 1
ATOM 812 C CA . GLU A 1 105 ? 11.317 15.425 1.826 1.00 98.31 105 GLU A CA 1
ATOM 813 C C . GLU A 1 105 ? 10.568 14.740 2.972 1.00 98.31 105 GLU A C 1
ATOM 815 O O . GLU A 1 105 ? 9.726 15.341 3.643 1.00 98.31 105 GLU A O 1
ATOM 820 N N . TYR A 1 106 ? 10.898 13.471 3.207 1.00 98.06 106 TYR A N 1
ATOM 821 C CA . TYR A 1 106 ? 10.243 12.606 4.181 1.00 98.06 106 TYR A CA 1
ATOM 822 C C . TYR A 1 106 ? 11.276 12.000 5.122 1.00 98.06 106 TYR A C 1
ATOM 824 O O . TYR A 1 106 ? 12.296 11.469 4.691 1.00 98.06 106 TYR A O 1
ATOM 832 N N . LYS A 1 107 ? 10.993 12.027 6.424 1.00 98.06 107 LYS A N 1
ATOM 833 C CA . LYS A 1 107 ? 11.797 11.320 7.423 1.00 98.06 107 LYS A CA 1
ATOM 834 C C . LYS A 1 107 ? 11.123 9.986 7.769 1.00 98.06 107 LYS A C 1
ATOM 836 O O . LYS A 1 107 ? 9.939 10.002 8.126 1.00 98.06 107 LYS A O 1
ATOM 841 N N . PRO A 1 108 ? 11.825 8.842 7.689 1.00 97.75 108 PRO A N 1
ATOM 842 C CA . PRO A 1 108 ? 11.264 7.572 8.129 1.00 97.75 108 PRO A CA 1
ATOM 843 C C . PRO A 1 108 ? 11.018 7.594 9.638 1.00 97.75 108 PRO A C 1
ATOM 845 O O . PRO A 1 108 ? 11.832 8.107 10.409 1.00 97.75 108 PRO A O 1
ATOM 848 N N . LYS A 1 109 ? 9.891 7.021 10.070 1.00 97.50 109 LYS A N 1
ATOM 849 C CA . LYS A 1 109 ? 9.625 6.790 11.496 1.00 97.50 109 LYS A CA 1
ATOM 850 C C . LYS A 1 109 ? 10.387 5.573 12.011 1.00 97.50 109 LYS A C 1
ATOM 852 O O . LYS A 1 109 ? 10.801 5.566 13.167 1.00 97.50 109 LYS A O 1
ATOM 857 N N . ARG A 1 110 ? 10.541 4.540 11.177 1.00 97.44 110 ARG A N 1
ATOM 858 C CA . ARG A 1 110 ? 11.218 3.281 11.522 1.00 97.44 110 ARG A CA 1
ATOM 859 C C . ARG A 1 110 ? 12.041 2.746 10.355 1.00 97.44 110 ARG A C 1
ATOM 861 O O . ARG A 1 110 ? 11.861 3.158 9.210 1.00 97.44 110 ARG A O 1
ATOM 868 N N . LEU A 1 111 ? 12.933 1.807 10.660 1.00 98.44 111 LEU A N 1
ATOM 869 C CA . LEU A 1 111 ? 13.678 1.059 9.655 1.00 98.44 111 LEU A CA 1
ATOM 870 C C . LEU A 1 111 ? 12.968 -0.253 9.323 1.00 98.44 111 LEU A C 1
ATOM 872 O O . LEU A 1 111 ? 12.429 -0.899 10.220 1.00 98.44 111 LEU A O 1
ATOM 876 N N . VAL A 1 112 ? 13.022 -0.682 8.059 1.00 98.31 112 VAL A N 1
ATOM 877 C CA . VAL A 1 112 ? 12.392 -1.939 7.604 1.00 98.31 112 VAL A CA 1
ATOM 878 C C . VAL A 1 112 ? 12.883 -3.131 8.433 1.00 98.31 112 VAL A C 1
ATOM 880 O O . VAL A 1 112 ? 12.066 -3.909 8.923 1.00 98.31 112 VAL A O 1
ATOM 883 N N . LYS A 1 113 ? 14.199 -3.229 8.669 1.00 97.62 113 LYS A N 1
ATOM 884 C CA . LYS A 1 113 ? 14.822 -4.310 9.456 1.00 97.62 113 LYS A CA 1
ATOM 885 C C . LYS A 1 113 ? 14.260 -4.444 10.878 1.00 97.62 113 LYS A C 1
ATOM 887 O O . LYS A 1 113 ? 14.175 -5.550 11.400 1.00 97.62 113 LYS A O 1
ATOM 892 N N . ASP A 1 114 ? 13.837 -3.331 11.476 1.00 95.00 114 ASP A N 1
ATOM 893 C CA . ASP A 1 114 ? 13.319 -3.285 12.845 1.00 95.00 114 ASP A CA 1
ATOM 894 C C . ASP A 1 114 ? 11.798 -3.494 12.886 1.00 95.00 114 ASP A C 1
ATOM 896 O O . ASP A 1 114 ? 11.213 -3.493 13.964 1.00 95.00 114 ASP A O 1
ATOM 900 N N . SER A 1 115 ? 11.149 -3.641 11.727 1.00 94.00 115 SER A N 1
ATOM 901 C CA . SER A 1 115 ? 9.693 -3.720 11.574 1.00 94.00 115 SER A CA 1
ATOM 902 C C . SER A 1 115 ? 9.204 -5.033 10.956 1.00 94.00 115 SER A C 1
ATOM 904 O O . SER A 1 115 ? 7.999 -5.255 10.892 1.00 94.00 115 SER A O 1
ATOM 906 N N . VAL A 1 116 ? 10.105 -5.938 10.550 1.00 92.69 116 VAL A N 1
ATOM 907 C CA . VAL A 1 116 ? 9.768 -7.215 9.883 1.00 92.69 116 VAL A CA 1
ATOM 908 C C . VAL A 1 116 ? 8.770 -8.063 10.679 1.00 92.69 116 VAL A C 1
ATOM 910 O O . VAL A 1 116 ? 7.917 -8.723 10.090 1.00 92.69 116 VAL A O 1
ATOM 913 N N . LYS A 1 117 ? 8.874 -8.057 12.014 1.00 88.62 117 LYS A N 1
ATOM 914 C CA . LYS A 1 117 ? 8.050 -8.875 12.922 1.00 88.62 117 LYS A CA 1
ATOM 915 C C . LYS A 1 117 ? 6.882 -8.116 13.553 1.00 88.62 117 LYS A C 1
ATOM 917 O O . LYS A 1 117 ? 6.150 -8.708 14.343 1.00 88.62 117 LYS A O 1
ATOM 922 N N . ASP A 1 118 ? 6.716 -6.835 13.235 1.00 88.25 118 ASP A N 1
ATOM 923 C CA . ASP A 1 118 ? 5.639 -6.034 13.805 1.00 88.25 118 ASP A CA 1
ATOM 924 C C . ASP A 1 118 ? 4.278 -6.548 13.309 1.00 88.25 118 ASP A C 1
ATOM 926 O O . ASP A 1 118 ? 4.104 -6.891 12.138 1.00 88.25 118 ASP A O 1
ATOM 930 N N . ASN A 1 119 ? 3.285 -6.561 14.198 1.00 87.19 119 ASN A N 1
ATOM 931 C CA . ASN A 1 119 ? 1.901 -6.792 13.806 1.00 87.19 119 ASN A CA 1
ATOM 932 C C . ASN A 1 119 ? 1.324 -5.498 13.219 1.00 87.19 119 ASN A C 1
ATOM 934 O O . ASN A 1 119 ? 1.206 -4.487 13.917 1.00 87.19 119 ASN A O 1
ATOM 938 N N . VAL A 1 120 ? 0.964 -5.534 11.939 1.00 94.31 120 VAL A N 1
ATOM 939 C CA . VAL A 1 120 ? 0.382 -4.402 11.213 1.00 94.31 120 VAL A CA 1
ATOM 940 C C . VAL A 1 120 ? -0.878 -4.821 10.481 1.00 94.31 120 VAL A C 1
ATOM 942 O O . VAL A 1 120 ? -1.097 -5.993 10.191 1.00 94.31 120 VAL A O 1
ATOM 945 N N . ASP A 1 121 ? -1.711 -3.846 10.150 1.00 96.19 121 ASP A N 1
ATOM 946 C CA . ASP A 1 121 ? -2.917 -4.071 9.361 1.00 96.19 121 ASP A CA 1
ATOM 947 C C . ASP A 1 121 ? -2.673 -4.008 7.856 1.00 96.19 121 ASP A C 1
ATOM 949 O O . ASP A 1 121 ? -3.500 -4.489 7.076 1.00 96.19 121 ASP A O 1
ATOM 953 N N . GLY A 1 122 ? -1.523 -3.475 7.447 1.00 97.88 122 GLY A N 1
ATOM 954 C CA . GLY A 1 122 ? -1.097 -3.533 6.065 1.00 97.88 122 GLY A CA 1
ATOM 955 C C . GLY A 1 122 ? 0.221 -2.843 5.765 1.00 97.88 122 GLY A C 1
ATOM 956 O O . GLY A 1 122 ? 0.806 -2.167 6.612 1.00 97.88 122 GLY A O 1
ATOM 957 N N . LEU A 1 123 ? 0.645 -3.012 4.517 1.00 98.81 123 LEU A N 1
ATOM 958 C CA . LEU A 1 123 ? 1.806 -2.388 3.900 1.00 98.81 123 LEU A CA 1
ATOM 959 C C . LEU A 1 123 ? 1.390 -1.751 2.572 1.00 98.81 123 LEU A C 1
ATOM 961 O O . LEU A 1 123 ? 0.757 -2.405 1.745 1.00 98.81 123 LEU A O 1
ATOM 965 N N . ILE A 1 124 ? 1.777 -0.495 2.363 1.00 98.88 124 ILE A N 1
ATOM 966 C CA . ILE A 1 124 ? 1.589 0.253 1.119 1.00 98.88 124 ILE A CA 1
ATOM 967 C C . ILE A 1 124 ? 2.960 0.551 0.506 1.00 98.88 124 ILE A C 1
ATOM 969 O O . ILE A 1 124 ? 3.848 1.079 1.178 1.00 98.88 124 ILE A O 1
ATOM 973 N N . ILE A 1 125 ? 3.118 0.221 -0.775 1.00 98.81 125 ILE A N 1
ATOM 974 C CA . ILE A 1 125 ? 4.347 0.412 -1.550 1.00 98.81 125 ILE A CA 1
ATOM 975 C C . ILE A 1 125 ? 4.042 1.336 -2.743 1.00 98.81 125 ILE A C 1
ATOM 977 O O . ILE A 1 125 ? 3.381 0.897 -3.693 1.00 98.81 125 ILE A O 1
ATOM 981 N N . PRO A 1 126 ? 4.488 2.605 -2.715 1.00 98.56 126 PRO A N 1
ATOM 982 C CA . PRO A 1 126 ? 4.352 3.508 -3.850 1.00 98.56 126 PRO A CA 1
ATOM 983 C C . PRO A 1 126 ? 5.285 3.100 -4.996 1.00 98.56 126 PRO A C 1
ATOM 985 O O . PRO A 1 126 ? 6.247 2.342 -4.821 1.00 98.56 126 PRO A O 1
ATOM 988 N N . GLY A 1 127 ? 5.015 3.636 -6.178 1.00 98.19 127 GLY A N 1
ATOM 989 C CA . GLY A 1 127 ? 5.899 3.556 -7.324 1.00 98.19 127 GLY A CA 1
ATOM 990 C C . GLY A 1 127 ? 7.083 4.503 -7.234 1.00 98.19 127 GLY A C 1
ATOM 991 O O . GLY A 1 127 ? 7.321 5.166 -6.226 1.00 98.19 127 GLY A O 1
ATOM 992 N N . GLY A 1 128 ? 7.826 4.546 -8.331 1.00 95.94 128 GLY A N 1
ATOM 993 C CA . GLY A 1 128 ? 9.159 5.121 -8.416 1.00 95.94 128 GLY A CA 1
ATOM 994 C C . GLY A 1 128 ? 10.025 4.240 -9.312 1.00 95.94 128 GLY A C 1
ATOM 995 O O . GLY A 1 128 ? 9.605 3.154 -9.717 1.00 95.94 128 GLY A O 1
ATOM 996 N N . TRP A 1 129 ? 11.224 4.720 -9.633 1.00 90.50 129 TRP A N 1
ATOM 997 C CA . TRP A 1 129 ? 12.174 4.011 -10.505 1.00 90.50 129 TRP A CA 1
ATOM 998 C C . TRP A 1 129 ? 13.321 3.344 -9.737 1.00 90.50 129 TRP A C 1
ATOM 1000 O O . TRP A 1 129 ? 14.185 2.709 -10.336 1.00 90.50 129 TRP A O 1
ATOM 1010 N N . ASN A 1 130 ? 13.354 3.484 -8.412 1.00 90.81 130 ASN A N 1
ATOM 1011 C CA . ASN A 1 130 ? 14.355 2.824 -7.586 1.00 90.81 130 ASN A CA 1
ATOM 1012 C C . ASN A 1 130 ? 13.952 1.359 -7.355 1.00 90.81 130 ASN A C 1
ATOM 1014 O O . ASN A 1 130 ? 12.902 1.080 -6.779 1.00 90.81 130 ASN A O 1
ATOM 1018 N N . GLY A 1 131 ? 14.784 0.441 -7.846 1.00 84.81 131 GLY A N 1
ATOM 1019 C CA . GLY A 1 131 ? 14.592 -1.004 -7.750 1.00 84.81 131 GLY A CA 1
ATOM 1020 C C . GLY A 1 131 ? 15.377 -1.688 -6.638 1.00 84.81 131 GLY A C 1
ATOM 1021 O O . GLY A 1 131 ? 15.447 -2.919 -6.638 1.00 84.81 131 GLY A O 1
ATOM 1022 N N . GLU A 1 132 ? 15.988 -0.931 -5.722 1.00 94.31 132 GLU A N 1
ATOM 1023 C CA . GLU A 1 132 ? 16.769 -1.501 -4.629 1.00 94.31 132 GLU A CA 1
ATOM 1024 C C . GLU A 1 132 ? 15.882 -2.373 -3.737 1.00 94.31 132 GLU A C 1
ATOM 1026 O O . GLU A 1 132 ? 15.014 -1.887 -3.014 1.00 94.31 132 GLU A O 1
ATOM 1031 N N . LEU A 1 133 ? 16.123 -3.682 -3.771 1.00 95.25 133 LEU A N 1
ATOM 1032 C CA . LEU A 1 133 ? 15.407 -4.655 -2.963 1.00 95.25 133 LEU A CA 1
ATOM 1033 C C . LEU A 1 133 ? 16.369 -5.338 -1.994 1.00 95.25 133 LEU A C 1
ATOM 1035 O O . LEU A 1 133 ? 17.264 -6.075 -2.406 1.00 95.25 133 LEU A O 1
ATOM 1039 N N . ARG A 1 134 ? 16.129 -5.145 -0.697 1.00 97.69 134 ARG A N 1
ATOM 1040 C CA . ARG A 1 134 ? 16.854 -5.819 0.390 1.00 97.69 134 ARG A CA 1
ATOM 1041 C C . ARG A 1 134 ? 16.016 -6.931 1.028 1.00 97.69 134 ARG A C 1
ATOM 1043 O O . ARG A 1 134 ? 14.782 -6.914 0.964 1.00 97.69 134 ARG A O 1
ATOM 1050 N N . LEU A 1 135 ? 16.694 -7.895 1.657 1.00 98.00 135 LEU A N 1
ATOM 1051 C CA . LEU A 1 135 ? 16.077 -9.091 2.249 1.00 98.00 135 LEU A CA 1
ATOM 1052 C C . LEU A 1 135 ? 14.993 -8.745 3.275 1.00 98.00 135 LEU A C 1
ATOM 1054 O O . LEU A 1 135 ? 13.929 -9.359 3.263 1.00 98.00 135 LEU A O 1
ATOM 1058 N N . GLU A 1 136 ? 15.212 -7.724 4.101 1.00 98.00 136 GLU A N 1
ATOM 1059 C CA . GLU A 1 136 ? 14.267 -7.308 5.136 1.00 98.00 136 GLU A CA 1
ATOM 1060 C C . GLU A 1 136 ? 12.909 -6.856 4.570 1.00 98.00 136 GLU A C 1
ATOM 1062 O O . GLU A 1 136 ? 11.875 -7.099 5.190 1.00 98.00 136 GLU A O 1
ATOM 1067 N N . LEU A 1 137 ? 12.870 -6.256 3.370 1.00 98.56 137 LEU A N 1
ATOM 1068 C CA . LEU A 1 137 ? 11.600 -5.883 2.736 1.00 98.56 137 LEU A CA 1
ATOM 1069 C C . LEU A 1 137 ? 10.883 -7.111 2.170 1.00 98.56 137 LEU A C 1
ATOM 1071 O O . LEU A 1 137 ? 9.665 -7.208 2.291 1.00 98.56 137 LEU A O 1
ATOM 1075 N N . ILE A 1 138 ? 11.626 -8.068 1.602 1.00 98.50 138 ILE A N 1
ATOM 1076 C CA . ILE A 1 138 ? 11.060 -9.338 1.120 1.00 98.50 138 ILE A CA 1
ATOM 1077 C C . ILE A 1 138 ? 10.411 -10.094 2.282 1.00 98.50 138 ILE A C 1
ATOM 1079 O O . ILE A 1 138 ? 9.293 -10.598 2.154 1.00 98.50 138 ILE A O 1
ATOM 1083 N N . GLU A 1 139 ? 11.103 -10.177 3.420 1.00 98.38 139 GLU A N 1
ATOM 1084 C CA . GLU A 1 139 ? 10.590 -10.826 4.626 1.00 98.38 139 GLU A CA 1
ATOM 1085 C C . GLU A 1 139 ? 9.343 -10.121 5.158 1.00 98.38 139 GLU A C 1
ATOM 1087 O O . GLU A 1 139 ? 8.347 -10.790 5.437 1.00 98.38 139 GLU A O 1
ATOM 1092 N N . LEU A 1 140 ? 9.352 -8.785 5.225 1.00 98.56 140 LEU A N 1
ATOM 1093 C CA . LEU A 1 140 ? 8.186 -8.012 5.645 1.00 98.56 140 LEU A CA 1
ATOM 1094 C C . LEU A 1 140 ? 6.985 -8.233 4.711 1.00 98.56 140 LEU A C 1
ATOM 1096 O O . LEU A 1 140 ? 5.890 -8.523 5.191 1.00 98.56 140 LEU A O 1
ATOM 1100 N N . ILE A 1 141 ? 7.180 -8.154 3.390 1.00 98.62 141 ILE A N 1
ATOM 1101 C CA . ILE A 1 141 ? 6.128 -8.391 2.388 1.00 98.62 141 ILE A CA 1
ATOM 1102 C C . ILE A 1 141 ? 5.515 -9.783 2.574 1.00 98.62 141 ILE A C 1
ATOM 1104 O O . ILE A 1 141 ? 4.291 -9.928 2.623 1.00 98.62 141 ILE A O 1
ATOM 1108 N N . LYS A 1 142 ? 6.357 -10.814 2.704 1.00 97.94 142 LYS A N 1
ATOM 1109 C CA . LYS A 1 142 ? 5.901 -12.193 2.917 1.00 97.94 142 LYS A CA 1
ATOM 1110 C C . LYS A 1 142 ? 5.152 -12.342 4.235 1.00 97.94 142 LYS A C 1
ATOM 1112 O O . LYS A 1 142 ? 4.117 -13.005 4.254 1.00 97.94 142 LYS A O 1
ATOM 1117 N N . ASN A 1 143 ? 5.637 -11.715 5.306 1.00 96.81 143 ASN A N 1
ATOM 1118 C CA . ASN A 1 143 ? 4.996 -11.771 6.613 1.00 96.81 143 ASN A CA 1
ATOM 1119 C C . ASN A 1 143 ? 3.595 -11.137 6.572 1.00 96.81 143 ASN A C 1
ATOM 1121 O O . ASN A 1 143 ? 2.613 -11.814 6.878 1.00 96.81 143 ASN A O 1
ATOM 1125 N N . VAL A 1 144 ? 3.487 -9.895 6.084 1.00 97.44 144 VAL A N 1
ATOM 1126 C CA . VAL A 1 144 ? 2.209 -9.177 5.914 1.00 97.44 144 VAL A CA 1
ATOM 1127 C C . VAL A 1 144 ? 1.231 -10.000 5.074 1.00 97.44 144 VAL A C 1
ATOM 1129 O O . VAL A 1 144 ? 0.083 -10.196 5.475 1.00 97.44 144 VAL A O 1
ATOM 1132 N N . ASN A 1 145 ? 1.695 -10.554 3.949 1.00 97.12 145 ASN A N 1
ATOM 1133 C CA . ASN A 1 145 ? 0.852 -11.371 3.084 1.00 97.12 145 ASN A CA 1
ATOM 1134 C C . ASN A 1 145 ? 0.380 -12.666 3.765 1.00 97.12 145 ASN A C 1
ATOM 1136 O O . ASN A 1 145 ? -0.794 -13.011 3.677 1.00 97.12 145 ASN A O 1
ATOM 1140 N N . SER A 1 146 ? 1.271 -13.373 4.467 1.00 96.06 146 SER A N 1
ATOM 1141 C CA . SER A 1 146 ? 0.946 -14.642 5.140 1.00 96.06 146 SER A CA 1
ATOM 1142 C C . SER A 1 146 ? -0.087 -14.491 6.258 1.00 96.06 146 SER A C 1
ATOM 1144 O O . SER A 1 146 ? -0.831 -15.424 6.545 1.00 96.06 146 SER A O 1
ATOM 1146 N N . GLN A 1 147 ? -0.165 -13.301 6.856 1.00 95.19 147 GLN A N 1
ATOM 1147 C CA . GLN A 1 147 ? -1.155 -12.959 7.874 1.00 95.19 147 GLN A CA 1
ATOM 1148 C C . GLN A 1 147 ? -2.500 -12.499 7.279 1.00 95.19 147 GLN A C 1
ATOM 1150 O O . GLN A 1 147 ? -3.401 -12.121 8.027 1.00 95.19 147 GLN A O 1
ATOM 1155 N N . GLY A 1 148 ? -2.642 -12.475 5.947 1.00 96.56 148 GLY A N 1
ATOM 1156 C CA . GLY A 1 148 ? -3.841 -11.975 5.265 1.00 96.56 148 GLY A CA 1
ATOM 1157 C C . GLY A 1 148 ? -4.083 -10.477 5.472 1.00 96.56 148 GLY A C 1
ATOM 1158 O O . GLY A 1 148 ? -5.208 -10.002 5.311 1.00 96.56 148 GLY A O 1
ATOM 1159 N N . LYS A 1 149 ? -3.045 -9.729 5.865 1.00 97.56 149 LYS A N 1
ATOM 1160 C CA . LYS A 1 149 ? -3.095 -8.275 6.054 1.00 97.56 149 LYS A CA 1
ATOM 1161 C C . LYS A 1 149 ? -3.013 -7.571 4.704 1.00 97.56 149 LYS A C 1
ATOM 1163 O O . LYS A 1 149 ? -2.558 -8.163 3.723 1.00 97.56 149 LYS A O 1
ATOM 1168 N N . LEU A 1 150 ? -3.457 -6.316 4.647 1.00 98.62 150 LEU A N 1
ATOM 1169 C CA . LEU A 1 150 ? -3.490 -5.569 3.391 1.00 98.62 150 LEU A CA 1
ATOM 1170 C C . LEU A 1 150 ? -2.080 -5.441 2.802 1.00 98.62 150 LEU A C 1
ATOM 1172 O O . LEU A 1 150 ? -1.166 -4.952 3.462 1.00 98.62 150 LEU A O 1
ATOM 1176 N N . LEU A 1 151 ? -1.930 -5.790 1.530 1.00 98.69 151 LEU A N 1
ATOM 1177 C CA . LEU A 1 151 ? -0.729 -5.530 0.754 1.00 98.69 151 LEU A CA 1
ATOM 1178 C C . LEU A 1 151 ? -1.104 -4.676 -0.458 1.00 98.69 151 LEU A C 1
ATOM 1180 O O . LEU A 1 151 ? -1.659 -5.168 -1.436 1.00 98.69 151 LEU A O 1
ATOM 1184 N N . GLY A 1 152 ? -0.837 -3.377 -0.367 1.00 98.81 152 GLY A N 1
ATOM 1185 C CA . GLY A 1 152 ? -1.109 -2.400 -1.414 1.00 98.81 152 GLY A CA 1
ATOM 1186 C C . GLY A 1 152 ? 0.161 -2.040 -2.180 1.00 98.81 152 GLY A C 1
ATOM 1187 O O . GLY A 1 152 ? 1.139 -1.622 -1.566 1.00 98.81 152 GLY A O 1
ATOM 1188 N N . ALA A 1 153 ? 0.161 -2.132 -3.508 1.00 98.81 153 ALA A N 1
ATOM 1189 C CA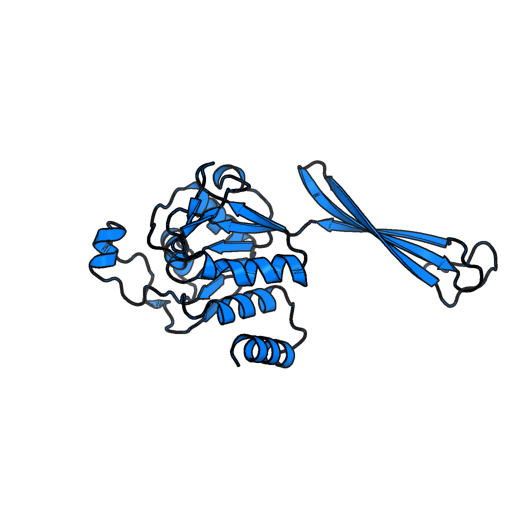 . ALA A 1 153 ? 1.282 -1.662 -4.322 1.00 98.81 153 ALA A CA 1
ATOM 1190 C C . ALA A 1 153 ? 0.820 -0.957 -5.600 1.00 98.81 153 ALA A C 1
ATOM 1192 O O . ALA A 1 153 ? -0.037 -1.453 -6.327 1.00 98.81 153 ALA A O 1
ATOM 1193 N N . ILE A 1 154 ? 1.400 0.197 -5.911 1.00 98.88 154 ILE A N 1
ATOM 1194 C CA . ILE A 1 154 ? 0.938 1.050 -7.011 1.00 98.88 154 ILE A CA 1
ATOM 1195 C C . ILE A 1 154 ? 2.084 1.439 -7.942 1.00 98.88 154 ILE A C 1
ATOM 1197 O O . ILE A 1 154 ? 3.231 1.564 -7.529 1.00 98.88 154 ILE A O 1
ATOM 1201 N N . CYS A 1 155 ? 1.765 1.593 -9.228 1.00 98.44 155 CYS A N 1
ATOM 1202 C CA . CYS A 1 155 ? 2.679 2.019 -10.274 1.00 98.44 155 CYS A CA 1
ATOM 1203 C C . CYS A 1 155 ? 3.864 1.062 -10.444 1.00 98.44 155 CYS A C 1
ATOM 1205 O O . CYS A 1 155 ? 3.659 -0.036 -10.962 1.00 98.44 155 CYS A O 1
ATOM 1207 N N . GLY A 1 156 ? 5.068 1.462 -10.029 1.00 97.88 156 GLY A N 1
ATOM 1208 C CA . GLY A 1 156 ? 6.260 0.611 -9.970 1.00 97.88 156 GLY A CA 1
ATOM 1209 C C . GLY A 1 156 ? 6.331 -0.270 -8.719 1.00 97.88 156 GLY A C 1
ATOM 1210 O O . GLY A 1 156 ? 7.008 -1.286 -8.741 1.00 97.88 156 GLY A O 1
ATOM 1211 N N . GLY A 1 157 ? 5.577 0.036 -7.658 1.00 98.12 157 GLY A N 1
ATOM 1212 C CA . GLY A 1 157 ? 5.556 -0.720 -6.402 1.00 98.12 157 GLY A CA 1
ATOM 1213 C C . GLY A 1 157 ? 5.324 -2.237 -6.541 1.00 98.12 157 GLY A C 1
ATOM 1214 O O . GLY A 1 157 ? 5.956 -3.007 -5.815 1.00 98.12 157 GLY A O 1
ATOM 1215 N N . PRO A 1 158 ? 4.488 -2.728 -7.483 1.00 98.56 158 PRO A N 1
ATOM 1216 C CA . PRO A 1 158 ? 4.334 -4.162 -7.732 1.00 98.56 158 PRO A CA 1
ATOM 1217 C C . PRO A 1 158 ? 5.638 -4.898 -8.086 1.00 98.56 158 PRO A C 1
ATOM 1219 O O . PRO A 1 158 ? 5.701 -6.111 -7.896 1.00 98.56 158 PRO A O 1
ATOM 1222 N N . TYR A 1 159 ? 6.689 -4.201 -8.534 1.00 98.19 159 TYR A N 1
ATOM 1223 C CA . TYR A 1 159 ? 8.027 -4.769 -8.737 1.00 98.19 159 TYR A CA 1
ATOM 1224 C C . TYR A 1 159 ? 8.549 -5.481 -7.475 1.00 98.19 159 TYR A C 1
ATOM 1226 O O . TYR A 1 159 ? 8.959 -6.642 -7.535 1.00 98.19 159 TYR A O 1
ATOM 1234 N N . PHE A 1 160 ? 8.433 -4.845 -6.304 1.00 98.50 160 PHE A N 1
ATOM 1235 C CA . PHE A 1 160 ? 8.870 -5.428 -5.029 1.00 98.50 160 PHE A CA 1
ATOM 1236 C C . PHE A 1 160 ? 8.091 -6.709 -4.686 1.00 98.50 160 PHE A C 1
ATOM 1238 O O . PHE A 1 160 ? 8.639 -7.647 -4.100 1.00 98.50 160 PHE A O 1
ATOM 1245 N N . LEU A 1 161 ? 6.821 -6.784 -5.095 1.00 98.56 161 LEU A N 1
ATOM 1246 C CA . LEU A 1 161 ? 5.972 -7.961 -4.905 1.00 98.56 161 LEU A CA 1
ATOM 1247 C C . LEU A 1 161 ? 6.342 -9.099 -5.861 1.00 98.56 161 LEU A C 1
ATOM 1249 O O . LEU A 1 161 ? 6.352 -10.263 -5.450 1.00 98.56 161 LEU A O 1
ATOM 1253 N N . ALA A 1 162 ? 6.671 -8.762 -7.112 1.00 97.94 162 ALA A N 1
ATOM 1254 C CA . ALA A 1 162 ? 7.141 -9.707 -8.120 1.00 97.94 162 ALA A CA 1
ATOM 1255 C C . ALA A 1 162 ? 8.420 -10.404 -7.639 1.00 97.94 162 ALA A C 1
ATOM 1257 O O . ALA A 1 162 ? 8.464 -11.628 -7.522 1.00 97.94 162 ALA A O 1
ATOM 1258 N N . LYS A 1 163 ? 9.410 -9.612 -7.215 1.00 97.06 163 LYS A N 1
ATOM 1259 C CA . LYS A 1 163 ? 10.685 -10.103 -6.678 1.00 97.06 163 LYS A CA 1
ATOM 1260 C C . LYS A 1 163 ? 10.546 -10.868 -5.358 1.00 97.06 163 LYS A C 1
ATOM 1262 O O . LYS A 1 163 ? 11.377 -11.715 -5.042 1.00 97.06 163 LYS A O 1
ATOM 1267 N N . SER A 1 164 ? 9.477 -10.611 -4.604 1.00 97.44 164 SER A N 1
ATOM 1268 C CA . SER A 1 164 ? 9.134 -11.357 -3.387 1.00 97.44 164 SER A CA 1
ATOM 1269 C C . SER A 1 164 ? 8.347 -12.649 -3.658 1.00 97.44 164 SER A C 1
ATOM 1271 O O . SER A 1 164 ? 7.987 -13.346 -2.707 1.00 97.44 164 SER A O 1
ATOM 1273 N N . ASN A 1 165 ? 8.099 -12.993 -4.930 1.00 97.19 165 ASN A N 1
ATOM 1274 C CA . ASN A 1 165 ? 7.293 -14.128 -5.398 1.00 97.19 165 ASN A CA 1
ATOM 1275 C C . ASN A 1 165 ? 5.816 -14.105 -4.969 1.00 97.19 165 ASN A C 1
ATOM 1277 O O . ASN A 1 165 ? 5.141 -15.131 -5.032 1.00 97.19 165 ASN A O 1
ATOM 1281 N N . ILE A 1 166 ? 5.279 -12.946 -4.578 1.00 98.06 166 ILE A N 1
ATOM 1282 C CA . ILE A 1 166 ? 3.864 -12.819 -4.190 1.00 98.06 166 ILE A CA 1
ATOM 1283 C C . ILE A 1 166 ? 2.938 -12.940 -5.408 1.00 98.06 166 ILE A C 1
ATOM 1285 O O . ILE A 1 166 ? 1.842 -13.485 -5.307 1.00 98.06 166 ILE A O 1
ATOM 1289 N N . LEU A 1 167 ? 3.386 -12.479 -6.580 1.00 98.38 167 LEU A N 1
ATOM 1290 C CA . LEU A 1 167 ? 2.550 -12.379 -7.784 1.00 98.38 167 LEU A CA 1
ATOM 1291 C C . LEU A 1 167 ? 2.417 -13.691 -8.585 1.00 98.38 167 LEU A C 1
ATOM 1293 O O . LEU A 1 167 ? 1.670 -13.740 -9.560 1.00 98.38 167 LEU A O 1
ATOM 1297 N N . GLN A 1 168 ? 3.123 -14.761 -8.199 1.00 96.12 168 GLN A N 1
ATOM 1298 C CA . GLN A 1 168 ? 3.214 -16.004 -8.989 1.00 96.12 168 GLN A CA 1
ATOM 1299 C C . GLN A 1 168 ? 1.867 -16.716 -9.190 1.00 96.12 168 GLN A C 1
ATOM 1301 O O . GLN A 1 168 ? 1.682 -17.408 -10.182 1.00 96.12 168 GLN A O 1
ATOM 1306 N N . ASN A 1 169 ? 0.905 -16.520 -8.285 1.00 93.31 169 ASN A N 1
ATOM 1307 C CA . ASN A 1 169 ? -0.428 -17.134 -8.366 1.00 93.31 169 ASN A CA 1
ATOM 1308 C C . ASN A 1 169 ? -1.557 -16.132 -8.092 1.00 93.31 169 ASN A C 1
ATOM 1310 O O . ASN A 1 169 ? -2.642 -16.522 -7.668 1.00 93.31 169 ASN A O 1
ATOM 1314 N N . ARG A 1 170 ? -1.291 -14.836 -8.267 1.00 97.56 170 ARG A N 1
ATOM 1315 C CA . ARG A 1 170 ? -2.216 -13.760 -7.900 1.00 97.56 170 ARG A CA 1
ATOM 1316 C C . ARG A 1 170 ? -2.348 -12.797 -9.059 1.00 97.56 170 ARG A C 1
ATOM 1318 O O . ARG A 1 170 ? -1.345 -12.415 -9.658 1.00 97.56 170 ARG A O 1
ATOM 1325 N N . LYS A 1 171 ? -3.574 -12.411 -9.397 1.00 98.69 171 LYS A N 1
ATOM 1326 C CA . LYS A 1 171 ? -3.830 -11.400 -10.420 1.00 98.69 171 LYS A CA 1
ATOM 1327 C C . LYS A 1 171 ? -3.359 -10.041 -9.924 1.00 98.69 171 LYS A C 1
ATOM 1329 O O . LYS A 1 171 ? -3.576 -9.672 -8.774 1.00 98.69 171 LYS A O 1
ATOM 1334 N N . TYR A 1 172 ? -2.720 -9.287 -10.811 1.00 98.88 172 TYR A N 1
ATOM 1335 C CA . TYR A 1 172 ? -2.192 -7.965 -10.485 1.00 98.88 172 TYR A CA 1
ATOM 1336 C C . TYR A 1 172 ? -2.189 -7.035 -11.698 1.00 98.88 172 TYR A C 1
ATOM 1338 O O . TYR A 1 172 ? -2.346 -7.464 -12.841 1.00 98.88 172 TYR A O 1
ATOM 1346 N N . THR A 1 173 ? -1.972 -5.750 -11.437 1.00 98.81 173 THR A N 1
ATOM 1347 C CA . THR A 1 173 ? -1.670 -4.720 -12.439 1.00 98.81 173 THR A CA 1
ATOM 1348 C C . THR A 1 173 ? -0.466 -3.883 -11.992 1.00 98.81 173 THR A C 1
ATOM 1350 O O . THR A 1 173 ? -0.041 -3.945 -10.840 1.00 98.81 173 THR A O 1
ATOM 1353 N N . THR A 1 174 ? 0.121 -3.118 -12.907 1.00 98.50 174 THR A N 1
ATOM 1354 C CA . THR A 1 174 ? 1.282 -2.241 -12.684 1.00 98.50 174 THR A CA 1
ATOM 1355 C C . THR A 1 174 ? 1.353 -1.200 -13.803 1.00 98.50 174 THR A C 1
ATOM 1357 O O . THR A 1 174 ? 0.816 -1.424 -14.890 1.00 98.50 174 THR A O 1
ATOM 1360 N N . SER A 1 175 ? 2.025 -0.069 -13.562 1.00 97.69 175 SER A N 1
ATOM 1361 C CA . SER A 1 175 ? 2.375 0.876 -14.635 1.00 97.69 175 SER A CA 1
ATOM 1362 C C . SER A 1 175 ? 3.453 0.327 -15.582 1.00 97.69 175 SER A C 1
ATOM 1364 O O . SER A 1 175 ? 3.582 0.823 -16.698 1.00 97.69 175 SER A O 1
ATOM 1366 N N . MET A 1 176 ? 4.209 -0.701 -15.178 1.00 96.12 176 MET A N 1
ATOM 1367 C CA . MET A 1 176 ? 5.220 -1.372 -16.009 1.00 96.12 176 MET A CA 1
ATOM 1368 C C . MET A 1 176 ? 4.564 -2.440 -16.893 1.00 96.12 176 MET A C 1
ATOM 1370 O O . MET A 1 176 ? 4.835 -3.636 -16.766 1.00 96.12 176 MET A O 1
ATOM 1374 N N . ILE A 1 177 ? 3.637 -2.006 -17.754 1.00 95.06 177 ILE A N 1
ATOM 1375 C CA . ILE A 1 177 ? 2.818 -2.884 -18.612 1.00 95.06 177 ILE A CA 1
ATOM 1376 C C . ILE A 1 177 ? 3.704 -3.771 -19.496 1.00 95.06 177 ILE A C 1
ATOM 1378 O O . ILE A 1 177 ? 3.411 -4.951 -19.678 1.00 95.06 177 ILE A O 1
ATOM 1382 N N . GLU A 1 178 ? 4.818 -3.220 -19.972 1.00 94.62 178 GLU A N 1
ATOM 1383 C CA . GLU A 1 178 ? 5.849 -3.922 -20.731 1.00 94.62 178 GLU A CA 1
ATOM 1384 C C . GLU A 1 178 ? 7.215 -3.721 -20.070 1.00 94.62 178 GLU A C 1
ATOM 1386 O O . GLU A 1 178 ? 7.509 -2.646 -19.540 1.00 94.62 178 GLU A O 1
ATOM 1391 N N . TRP A 1 179 ? 8.079 -4.735 -20.149 1.00 95.94 179 TRP A N 1
ATOM 1392 C CA . TRP A 1 179 ? 9.465 -4.636 -19.692 1.00 95.94 179 TRP A CA 1
ATOM 1393 C C . TRP A 1 179 ? 10.382 -4.161 -20.821 1.00 95.94 179 TRP A C 1
ATOM 1395 O O . TRP A 1 179 ? 10.974 -4.942 -21.570 1.00 95.94 179 TRP A O 1
ATOM 1405 N N . THR A 1 180 ? 10.446 -2.841 -20.977 1.00 95.44 180 THR A N 1
ATOM 1406 C CA . THR A 1 180 ? 11.238 -2.177 -22.026 1.00 95.44 180 THR A CA 1
ATOM 1407 C C . THR A 1 180 ? 12.742 -2.164 -21.722 1.00 95.44 180 THR A C 1
ATOM 1409 O O . THR A 1 180 ? 13.180 -2.457 -20.611 1.00 95.44 180 THR A O 1
ATOM 1412 N N . GLU A 1 181 ? 13.552 -1.756 -22.703 1.00 94.25 181 GLU A N 1
ATOM 1413 C CA . GLU A 1 181 ? 15.005 -1.616 -22.536 1.00 94.25 181 GLU A CA 1
ATOM 1414 C C . GLU A 1 181 ? 15.392 -0.611 -21.439 1.00 94.25 181 GLU A C 1
ATOM 1416 O O . GLU A 1 181 ? 16.362 -0.833 -20.723 1.00 94.25 181 GLU A O 1
ATOM 1421 N N . MET A 1 182 ? 14.589 0.440 -21.230 1.00 92.75 182 MET A N 1
ATOM 1422 C CA . MET A 1 182 ? 14.801 1.379 -20.121 1.00 92.75 182 MET A CA 1
ATOM 1423 C C . MET A 1 182 ? 14.682 0.689 -18.760 1.00 92.75 182 MET A C 1
ATOM 1425 O O . MET A 1 182 ? 15.449 0.997 -17.856 1.00 92.75 182 MET A O 1
ATOM 1429 N N . HIS A 1 183 ? 13.760 -0.268 -18.611 1.00 94.69 183 HIS A N 1
ATOM 1430 C CA . HIS A 1 183 ? 13.632 -1.026 -17.366 1.00 94.69 183 HIS A CA 1
ATOM 1431 C C . HIS A 1 183 ? 14.837 -1.941 -17.160 1.00 94.69 183 HIS A C 1
ATOM 1433 O O . HIS A 1 183 ? 15.405 -1.960 -16.077 1.00 94.69 183 HIS A O 1
ATOM 1439 N N . LYS A 1 184 ? 15.298 -2.638 -18.204 1.00 93.75 184 LYS A N 1
ATOM 1440 C CA . LYS A 1 184 ? 16.514 -3.459 -18.095 1.00 93.75 184 LYS A CA 1
ATOM 1441 C C . LYS A 1 184 ? 17.735 -2.634 -17.698 1.00 93.75 184 LYS A C 1
ATOM 1443 O O . LYS A 1 184 ? 18.534 -3.102 -16.903 1.00 93.75 184 LYS A O 1
ATOM 1448 N N . GLN A 1 185 ? 17.873 -1.423 -18.235 1.00 92.19 185 GLN A N 1
ATOM 1449 C CA . GLN A 1 185 ? 18.972 -0.521 -17.883 1.00 92.19 185 GLN A CA 1
ATOM 1450 C C . GLN A 1 185 ? 18.846 0.008 -16.453 1.00 92.19 185 GLN A C 1
A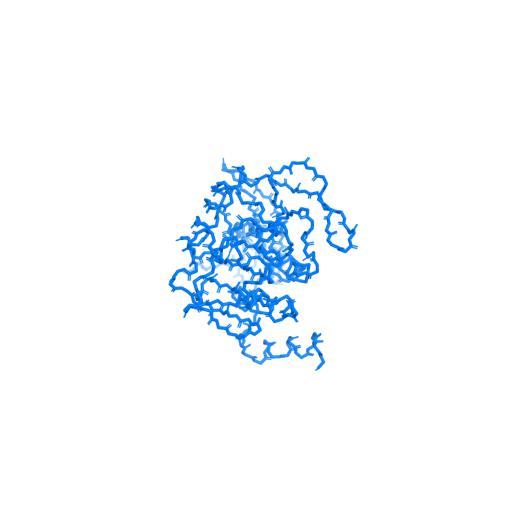TOM 1452 O O . GLN A 1 185 ? 19.843 0.079 -15.748 1.00 92.19 185 GLN A O 1
ATOM 1457 N N . GLN A 1 186 ? 17.633 0.360 -16.022 1.00 92.81 186 GLN A N 1
ATOM 1458 C CA . GLN A 1 186 ? 17.394 0.927 -14.696 1.00 92.81 186 GLN A CA 1
ATOM 1459 C C . GLN A 1 186 ? 17.489 -0.109 -13.566 1.00 92.81 186 GLN A C 1
ATOM 1461 O O . GLN A 1 186 ? 17.983 0.207 -12.489 1.00 92.81 186 GLN A O 1
ATOM 1466 N N . TYR A 1 187 ? 16.967 -1.316 -13.789 1.00 91.88 187 TYR A N 1
ATOM 1467 C CA . TYR A 1 187 ? 16.866 -2.378 -12.781 1.00 91.88 187 TYR A CA 1
ATOM 1468 C C . TYR A 1 187 ? 17.956 -3.450 -12.930 1.00 91.88 187 TYR A C 1
ATOM 1470 O O . TYR A 1 187 ? 18.088 -4.313 -12.069 1.00 91.88 187 TYR A O 1
ATOM 1478 N N . GLU A 1 188 ? 18.731 -3.406 -14.018 1.00 91.94 188 GLU A N 1
ATOM 1479 C CA . GLU A 1 188 ? 19.807 -4.357 -14.335 1.00 91.94 188 GLU A CA 1
ATOM 1480 C C . GLU A 1 188 ? 19.347 -5.827 -14.370 1.00 91.94 188 GLU A C 1
ATOM 1482 O O . GLU A 1 188 ? 20.089 -6.752 -14.036 1.00 91.94 188 GLU A O 1
ATOM 1487 N N . GLU A 1 189 ? 18.106 -6.072 -14.803 1.00 91.44 189 GLU A N 1
ATOM 1488 C CA . GLU A 1 189 ? 17.517 -7.410 -14.799 1.00 91.44 189 GLU A CA 1
ATOM 1489 C C . GLU A 1 189 ? 16.524 -7.683 -15.938 1.00 91.44 189 GLU A C 1
ATOM 1491 O O . GLU A 1 189 ? 16.067 -6.796 -16.669 1.00 91.44 189 GLU A O 1
ATOM 1496 N N . ILE A 1 190 ? 16.185 -8.967 -16.081 1.00 93.81 190 ILE A N 1
ATOM 1497 C CA . ILE A 1 190 ? 15.085 -9.423 -16.932 1.00 93.81 190 ILE A CA 1
ATOM 1498 C C . ILE A 1 190 ? 13.740 -9.205 -16.240 1.00 93.81 190 ILE A C 1
ATOM 1500 O O . ILE A 1 190 ? 13.681 -9.089 -15.022 1.00 93.81 190 ILE A O 1
ATOM 1504 N N . ASP A 1 191 ? 12.667 -9.211 -17.028 1.00 96.75 191 ASP A N 1
ATOM 1505 C CA . ASP A 1 191 ? 11.300 -8.995 -16.558 1.00 96.75 191 ASP A CA 1
ATOM 1506 C C . ASP A 1 191 ? 10.949 -9.887 -15.349 1.00 96.75 191 ASP A C 1
ATOM 1508 O O . ASP A 1 191 ? 10.829 -11.106 -15.511 1.00 96.75 191 ASP A O 1
ATOM 1512 N N . PRO A 1 192 ? 10.793 -9.319 -14.136 1.00 96.12 192 PRO A N 1
ATOM 1513 C CA . PRO A 1 192 ? 10.536 -10.104 -12.931 1.00 96.12 192 PRO A CA 1
ATOM 1514 C C . PRO A 1 192 ? 9.051 -10.453 -12.774 1.00 96.12 192 PRO A C 1
ATOM 1516 O O . PRO A 1 192 ? 8.675 -11.191 -11.862 1.00 96.12 192 PRO A O 1
ATOM 1519 N N . PHE A 1 193 ? 8.189 -9.882 -13.616 1.00 98.00 193 PHE A N 1
ATOM 1520 C CA . PHE A 1 193 ? 6.747 -9.980 -13.499 1.00 98.00 193 PHE A CA 1
ATOM 1521 C C . PHE A 1 193 ? 6.221 -11.285 -14.123 1.00 98.00 193 PHE A C 1
ATOM 1523 O O . PHE A 1 193 ? 6.490 -11.546 -15.296 1.00 98.00 193 PHE A O 1
ATOM 1530 N N . PRO A 1 194 ? 5.405 -12.087 -13.407 1.00 97.75 194 PRO A N 1
ATOM 1531 C CA . PRO A 1 194 ? 4.716 -13.233 -14.004 1.00 97.75 194 PRO A CA 1
ATOM 1532 C C . PRO A 1 194 ? 3.601 -12.722 -14.925 1.00 97.75 194 PRO A C 1
ATOM 1534 O O . PRO A 1 194 ? 2.501 -12.371 -14.477 1.00 97.75 194 PRO A O 1
ATOM 1537 N N . ARG A 1 195 ? 3.907 -12.553 -16.215 1.00 97.44 195 ARG A N 1
ATOM 1538 C CA . ARG A 1 195 ? 3.035 -11.873 -17.191 1.00 97.44 195 ARG A CA 1
ATOM 1539 C C . ARG A 1 195 ? 1.726 -12.612 -17.458 1.00 97.44 195 ARG A C 1
ATOM 1541 O O . ARG A 1 195 ? 0.734 -11.974 -17.790 1.00 97.44 195 ARG A O 1
ATOM 1548 N N . GLU A 1 196 ? 1.672 -13.916 -17.224 1.00 97.75 196 GLU A N 1
ATOM 1549 C CA . GLU A 1 196 ? 0.460 -14.740 -17.271 1.00 97.75 196 GLU A CA 1
ATOM 1550 C C . GLU A 1 196 ? -0.612 -14.324 -16.243 1.00 97.75 196 GLU A C 1
ATOM 1552 O O . GLU A 1 196 ? -1.809 -14.584 -16.417 1.00 97.75 196 GLU A O 1
ATOM 1557 N N . ASN A 1 197 ? -0.199 -13.642 -15.172 1.00 98.31 197 ASN A N 1
ATOM 1558 C CA . ASN A 1 197 ? -1.086 -13.155 -14.119 1.00 98.31 197 ASN A CA 1
ATOM 1559 C C . ASN A 1 197 ? -1.406 -11.664 -14.222 1.00 98.31 197 ASN A C 1
ATOM 1561 O O . ASN A 1 197 ? -2.274 -11.178 -13.492 1.00 98.31 197 ASN A O 1
ATOM 1565 N N . PHE A 1 198 ? -0.750 -10.953 -15.137 1.00 98.56 198 PHE A N 1
ATOM 1566 C CA . PHE A 1 198 ? -1.008 -9.543 -15.365 1.00 98.56 198 PHE A CA 1
ATOM 1567 C C . PHE A 1 198 ? -2.410 -9.330 -15.947 1.00 98.56 198 PHE A C 1
ATOM 1569 O O . PHE A 1 198 ? -2.848 -10.017 -16.872 1.00 98.56 198 PHE A O 1
ATOM 1576 N N . VAL A 1 199 ? -3.113 -8.335 -15.417 1.00 98.50 199 VAL A N 1
ATOM 1577 C CA . VAL A 1 199 ? -4.417 -7.893 -15.900 1.00 98.50 199 VAL A CA 1
ATOM 1578 C C . VAL A 1 199 ? -4.332 -6.400 -16.175 1.00 98.50 199 VAL A C 1
ATOM 1580 O O . VAL A 1 199 ? -4.129 -5.606 -15.259 1.00 98.50 199 VAL A O 1
ATOM 1583 N N . ASN A 1 200 ? -4.545 -5.997 -17.431 1.00 97.56 200 ASN A N 1
ATOM 1584 C CA . ASN A 1 200 ? -4.524 -4.586 -17.818 1.00 97.56 200 ASN A CA 1
ATOM 1585 C C . ASN A 1 200 ? -5.798 -3.855 -17.348 1.00 97.56 200 ASN A C 1
ATOM 1587 O O . ASN A 1 200 ? -6.731 -3.615 -18.115 1.00 97.56 200 ASN A O 1
ATOM 1591 N N . LYS A 1 201 ? -5.847 -3.551 -16.050 1.00 98.25 201 LYS A N 1
ATOM 1592 C CA . LYS A 1 201 ? -6.888 -2.769 -15.375 1.00 98.25 201 LYS A CA 1
ATOM 1593 C C . LYS A 1 201 ? -6.246 -1.662 -14.548 1.00 98.25 201 LYS A C 1
ATOM 1595 O O . LYS A 1 201 ? -5.095 -1.772 -14.134 1.00 98.25 201 LYS A O 1
ATOM 1600 N N . ARG A 1 202 ? -7.031 -0.619 -14.264 1.00 97.94 202 ARG A N 1
ATOM 1601 C CA . ARG A 1 202 ? -6.624 0.501 -13.400 1.00 97.94 202 ARG A CA 1
ATOM 1602 C C . ARG A 1 202 ? -6.194 0.017 -12.015 1.00 97.94 202 ARG A C 1
ATOM 1604 O O . ARG A 1 202 ? -5.121 0.390 -11.559 1.00 97.94 202 ARG A O 1
ATOM 1611 N N . VAL A 1 203 ? -7.014 -0.842 -11.407 1.00 98.69 203 VAL A N 1
ATOM 1612 C CA . VAL A 1 203 ? -6.771 -1.498 -10.116 1.00 98.69 203 VAL A CA 1
ATOM 1613 C C . VAL A 1 203 ? -7.174 -2.963 -10.229 1.00 98.69 203 VAL A C 1
ATOM 1615 O O . VAL A 1 203 ? -8.125 -3.302 -10.940 1.00 98.69 203 VAL A O 1
ATOM 1618 N N . VAL A 1 204 ? -6.441 -3.829 -9.542 1.00 98.88 204 VAL A N 1
ATOM 1619 C CA . VAL A 1 204 ? -6.748 -5.246 -9.376 1.00 98.88 204 VAL A CA 1
ATOM 1620 C C . VAL A 1 204 ? -6.728 -5.555 -7.888 1.00 98.88 204 VAL A C 1
ATOM 1622 O O . VAL A 1 204 ? -5.725 -5.313 -7.218 1.00 98.88 204 VAL A O 1
ATOM 1625 N N . VAL A 1 205 ? -7.844 -6.087 -7.400 1.00 98.75 205 VAL A N 1
ATOM 1626 C CA . VAL A 1 205 ? -7.984 -6.644 -6.056 1.00 98.75 205 VAL A CA 1
ATOM 1627 C C . VAL A 1 205 ? -8.035 -8.157 -6.203 1.00 98.75 205 VAL A C 1
ATOM 1629 O O . VAL A 1 205 ? -8.871 -8.685 -6.938 1.00 98.75 2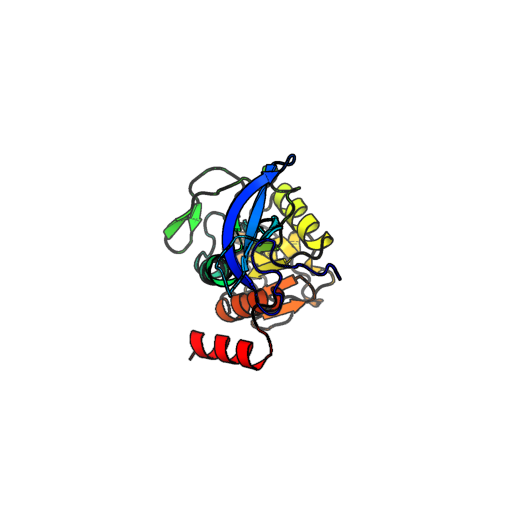05 VAL A O 1
ATOM 1632 N N . ASP A 1 206 ? -7.133 -8.840 -5.521 1.00 98.56 206 ASP A N 1
ATOM 1633 C CA . ASP A 1 206 ? -7.087 -10.290 -5.415 1.00 98.56 206 ASP A CA 1
ATOM 1634 C C . ASP A 1 206 ? -6.864 -10.588 -3.931 1.00 98.56 206 ASP A C 1
ATOM 1636 O O . ASP A 1 206 ? -5.799 -10.276 -3.413 1.00 98.56 206 ASP A O 1
ATOM 1640 N N . GLU A 1 207 ? -7.872 -11.094 -3.217 1.00 97.56 207 GLU A N 1
ATOM 1641 C CA . GLU A 1 207 ? -7.865 -11.251 -1.750 1.00 97.56 207 GLU A CA 1
ATOM 1642 C C . GLU A 1 207 ? -7.311 -9.996 -1.029 1.00 97.56 207 GLU A C 1
ATOM 1644 O O . GLU A 1 207 ? -7.806 -8.894 -1.238 1.00 97.56 207 GLU A O 1
ATOM 1649 N N . ASN A 1 208 ? -6.274 -10.149 -0.199 1.00 98.19 208 ASN A N 1
ATOM 1650 C CA . ASN A 1 208 ? -5.597 -9.082 0.542 1.00 98.19 208 ASN A CA 1
ATOM 1651 C C . ASN A 1 208 ? -4.586 -8.260 -0.281 1.00 98.19 208 ASN A C 1
ATOM 1653 O O . ASN A 1 208 ? -3.964 -7.347 0.264 1.00 98.19 208 ASN A O 1
ATOM 1657 N N . LEU A 1 209 ? -4.385 -8.594 -1.558 1.00 98.81 209 LEU A N 1
ATOM 1658 C CA . LEU A 1 209 ? -3.469 -7.912 -2.467 1.00 98.81 209 LEU A CA 1
ATOM 1659 C C . LEU A 1 209 ? -4.243 -6.905 -3.321 1.00 98.81 209 LEU A C 1
ATOM 1661 O O . LEU A 1 209 ? -5.111 -7.275 -4.112 1.00 98.81 209 LEU A O 1
ATOM 1665 N N . ILE A 1 210 ? -3.874 -5.632 -3.212 1.00 98.88 210 ILE A N 1
ATOM 1666 C CA . ILE A 1 210 ? -4.420 -4.555 -4.036 1.00 98.88 210 ILE A CA 1
ATOM 1667 C C . ILE A 1 210 ? -3.278 -3.959 -4.845 1.00 98.88 210 ILE A C 1
ATOM 1669 O O . ILE A 1 210 ? -2.330 -3.403 -4.291 1.00 98.88 210 ILE A O 1
ATOM 1673 N N . THR A 1 211 ? -3.365 -4.059 -6.168 1.00 98.94 211 THR A N 1
ATOM 1674 C CA . THR A 1 211 ? -2.378 -3.464 -7.074 1.00 98.94 211 THR A CA 1
ATOM 1675 C C . THR A 1 211 ? -3.010 -2.452 -8.009 1.00 98.94 211 THR A C 1
ATOM 1677 O O . THR A 1 211 ? -4.165 -2.604 -8.399 1.00 98.94 211 THR A O 1
ATOM 1680 N N . SER A 1 212 ? -2.272 -1.404 -8.371 1.00 98.81 212 SER A N 1
ATOM 1681 C CA . SER A 1 212 ? -2.800 -0.309 -9.191 1.00 98.81 212 SER A CA 1
ATOM 1682 C C . SER A 1 212 ? -1.782 0.228 -10.189 1.00 98.81 212 SER A C 1
ATOM 1684 O O . SER A 1 212 ? -0.579 0.232 -9.940 1.00 98.81 212 SER A O 1
ATOM 1686 N N . GLN A 1 213 ? -2.270 0.767 -11.303 1.00 98.62 213 GLN A N 1
ATOM 1687 C CA . GLN A 1 213 ? -1.501 1.690 -12.141 1.00 98.62 213 GLN A CA 1
ATOM 1688 C C . GLN A 1 213 ? -1.383 3.051 -11.431 1.00 98.62 213 GLN A C 1
ATOM 1690 O O . GLN A 1 213 ? -2.285 3.446 -10.691 1.00 98.62 213 GLN A O 1
ATOM 1695 N N . GLY A 1 214 ? -0.294 3.790 -11.656 1.00 97.31 214 GLY A N 1
ATOM 1696 C CA . GLY A 1 214 ? -0.017 5.059 -10.954 1.00 97.31 214 GLY A CA 1
ATOM 1697 C C . GLY A 1 214 ? -1.075 6.137 -11.195 1.00 97.31 214 GLY A C 1
ATOM 1698 O O . GLY A 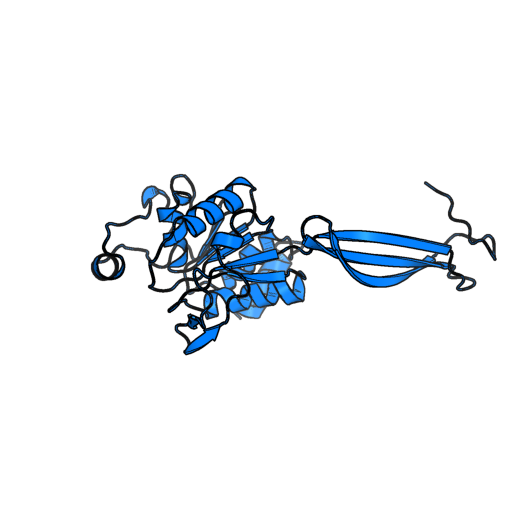1 214 ? -1.541 6.799 -10.271 1.00 97.31 214 GLY A O 1
ATOM 1699 N N . VAL A 1 215 ? -1.582 6.219 -12.428 1.00 96.69 215 VAL A N 1
ATOM 1700 C CA . VAL A 1 215 ? -2.678 7.129 -12.823 1.00 96.69 215 VAL A CA 1
ATOM 1701 C C . VAL A 1 215 ? -4.023 6.818 -12.147 1.00 96.69 215 VAL A C 1
ATOM 1703 O O . VAL A 1 215 ? -5.013 7.524 -12.355 1.00 96.69 215 VAL A O 1
ATOM 1706 N N . ALA A 1 216 ? -4.098 5.731 -11.382 1.00 98.12 216 ALA A N 1
ATOM 1707 C CA . ALA A 1 216 ? -5.288 5.266 -10.691 1.00 98.12 216 ALA A CA 1
ATOM 1708 C C . ALA A 1 216 ? -5.174 5.368 -9.163 1.00 98.12 216 ALA A C 1
ATOM 1710 O O . ALA A 1 216 ? -5.895 4.676 -8.459 1.00 98.12 216 ALA A O 1
ATOM 1711 N N . PHE A 1 217 ? -4.340 6.271 -8.636 1.00 98.44 217 PHE A N 1
ATOM 1712 C CA . PHE A 1 217 ? -4.173 6.473 -7.188 1.00 98.44 217 PHE A CA 1
ATOM 1713 C C . PHE A 1 217 ? -5.488 6.736 -6.417 1.00 98.44 217 PHE A C 1
ATOM 1715 O O . PHE A 1 217 ? -5.623 6.289 -5.281 1.00 98.44 217 PHE A O 1
ATOM 1722 N N . ILE A 1 218 ? -6.489 7.387 -7.028 1.00 98.56 218 ILE A N 1
ATOM 1723 C CA . ILE A 1 218 ? -7.826 7.561 -6.420 1.00 98.56 218 ILE A CA 1
ATOM 1724 C C . ILE A 1 218 ? -8.584 6.229 -6.354 1.00 98.56 218 ILE A C 1
ATOM 1726 O O . ILE A 1 218 ? -9.198 5.914 -5.337 1.00 98.56 218 ILE A O 1
ATOM 1730 N N . ASP A 1 219 ? -8.546 5.440 -7.432 1.00 98.50 219 ASP A N 1
ATOM 1731 C CA . ASP A 1 219 ? -9.144 4.101 -7.458 1.00 98.50 219 ASP A CA 1
ATOM 1732 C C . ASP A 1 219 ? -8.465 3.189 -6.424 1.00 98.50 219 ASP A C 1
ATOM 1734 O O . ASP A 1 219 ? -9.136 2.489 -5.675 1.00 98.50 219 ASP A O 1
ATOM 1738 N N . PHE A 1 220 ? -7.133 3.244 -6.348 1.00 98.81 220 PHE A N 1
ATOM 1739 C CA . PHE A 1 220 ? -6.324 2.502 -5.387 1.00 98.81 220 PHE A CA 1
ATOM 1740 C C . PHE A 1 220 ? -6.698 2.846 -3.945 1.00 98.81 220 PHE A C 1
ATOM 1742 O O . PHE A 1 220 ? -6.942 1.950 -3.139 1.00 98.81 220 PHE A O 1
ATOM 1749 N N . ALA A 1 221 ? -6.809 4.142 -3.639 1.00 98.62 221 ALA A N 1
ATOM 1750 C CA . ALA A 1 221 ? -7.257 4.604 -2.335 1.00 98.62 221 ALA A CA 1
ATOM 1751 C C . ALA A 1 221 ? -8.670 4.092 -2.015 1.00 98.62 221 ALA A C 1
ATOM 1753 O O . ALA A 1 221 ? -8.912 3.608 -0.912 1.00 98.62 221 ALA A O 1
ATOM 1754 N N . CYS A 1 222 ? -9.586 4.142 -2.986 1.00 98.44 222 CYS A N 1
ATOM 1755 C CA . CYS A 1 222 ? -10.953 3.655 -2.824 1.00 98.44 222 CYS A CA 1
ATOM 1756 C C . CYS A 1 222 ? -11.007 2.152 -2.502 1.00 98.44 222 CYS A C 1
ATOM 1758 O O . CYS A 1 222 ? -11.684 1.770 -1.551 1.00 98.44 222 CYS A O 1
ATOM 1760 N N . GLU A 1 223 ? -10.271 1.306 -3.227 1.00 98.69 223 GLU A N 1
ATOM 1761 C CA . GLU A 1 223 ? -10.245 -0.140 -2.959 1.00 98.69 223 GLU A CA 1
ATOM 1762 C C . GLU A 1 223 ? -9.620 -0.472 -1.594 1.00 98.69 223 GLU A C 1
ATOM 1764 O O . GLU A 1 223 ? -10.100 -1.362 -0.897 1.00 98.69 223 GLU A O 1
ATOM 1769 N N . ILE A 1 224 ? -8.604 0.277 -1.150 1.00 98.69 224 ILE A N 1
ATOM 1770 C CA . ILE A 1 224 ? -8.053 0.119 0.207 1.00 98.69 224 ILE A CA 1
ATOM 1771 C C . ILE A 1 224 ? -9.072 0.541 1.277 1.00 98.69 224 ILE A C 1
ATOM 1773 O O . ILE A 1 224 ? -9.206 -0.124 2.306 1.00 98.69 224 ILE A O 1
ATOM 1777 N N . CYS A 1 225 ? -9.806 1.632 1.054 1.00 98.06 225 CYS A N 1
ATOM 1778 C CA . CYS A 1 225 ? -10.869 2.059 1.964 1.00 98.06 225 CYS A CA 1
ATOM 1779 C C . CYS A 1 225 ? -11.976 1.002 2.066 1.00 98.06 225 CYS A C 1
ATOM 1781 O O . CYS A 1 225 ? -12.445 0.698 3.163 1.00 98.06 225 CYS A O 1
ATOM 1783 N N . ASP A 1 226 ? -12.352 0.408 0.934 1.00 98.00 226 ASP A N 1
ATOM 1784 C CA . ASP A 1 226 ? -13.336 -0.671 0.863 1.00 98.00 226 ASP A CA 1
ATOM 1785 C C . ASP A 1 226 ? -12.844 -1.940 1.578 1.00 98.00 226 ASP A C 1
ATOM 1787 O O . ASP A 1 226 ? -13.580 -2.533 2.365 1.00 98.00 226 ASP A O 1
ATOM 1791 N N . TRP A 1 227 ? -11.562 -2.296 1.421 1.00 97.62 227 TRP A N 1
ATOM 1792 C CA . TRP A 1 227 ? -10.926 -3.394 2.160 1.00 97.62 227 TRP A CA 1
ATOM 1793 C C . TRP A 1 227 ? -11.032 -3.217 3.680 1.00 97.62 227 TRP A C 1
ATOM 1795 O O . TRP A 1 227 ? -11.343 -4.161 4.412 1.00 97.62 227 TRP A O 1
ATOM 1805 N N . PHE A 1 228 ? -10.840 -1.988 4.165 1.00 96.31 228 PHE A N 1
ATOM 1806 C CA . PHE A 1 228 ? -11.034 -1.639 5.575 1.00 96.31 228 PHE A CA 1
ATOM 1807 C C . PHE A 1 228 ? -12.493 -1.387 5.969 1.00 96.31 228 PHE A C 1
ATOM 1809 O O . PHE A 1 228 ? -12.751 -1.002 7.110 1.00 96.31 228 PHE A O 1
ATOM 1816 N N . LYS A 1 229 ? -13.447 -1.668 5.073 1.00 95.19 229 LYS A N 1
ATOM 1817 C CA . LYS A 1 229 ? -14.892 -1.542 5.297 1.00 95.19 229 LYS A CA 1
ATOM 1818 C C . LYS A 1 229 ? -15.314 -0.120 5.670 1.00 95.19 229 LYS A C 1
ATOM 1820 O O . LYS A 1 229 ? -16.206 0.061 6.497 1.00 95.19 229 LYS A O 1
ATOM 1825 N N . LEU A 1 230 ? -14.671 0.887 5.070 1.00 93.75 230 LEU A N 1
ATOM 1826 C CA . LEU A 1 230 ? -15.078 2.285 5.233 1.00 93.75 230 LEU A CA 1
ATOM 1827 C C . LEU A 1 230 ? -16.489 2.520 4.675 1.00 93.75 230 LEU A C 1
ATOM 1829 O O . LEU A 1 230 ? -17.261 3.282 5.250 1.00 93.75 230 LEU A O 1
ATOM 1833 N N . PHE A 1 231 ? -16.827 1.853 3.571 1.00 94.25 231 PHE A N 1
ATOM 1834 C CA . PHE A 1 231 ? -18.125 1.978 2.916 1.00 94.25 231 PHE A CA 1
ATOM 1835 C C . PHE A 1 231 ? -19.098 0.917 3.427 1.00 94.25 231 PHE A C 1
ATOM 1837 O O . PHE A 1 231 ? -18.762 -0.263 3.536 1.00 94.25 231 PHE A O 1
ATOM 1844 N N . LYS A 1 232 ? -20.341 1.320 3.700 1.00 90.69 232 LYS A N 1
ATOM 1845 C CA . LYS A 1 232 ? -21.402 0.388 4.117 1.00 90.69 232 LYS A CA 1
ATOM 1846 C C . LYS A 1 232 ? -21.952 -0.429 2.953 1.00 90.69 232 LYS A C 1
ATOM 1848 O O . LYS A 1 232 ? -22.499 -1.509 3.160 1.00 90.69 232 LYS A O 1
ATOM 1853 N N . ASN A 1 233 ? -21.886 0.123 1.747 1.00 94.25 233 ASN A N 1
ATOM 1854 C CA . ASN A 1 233 ? -22.430 -0.464 0.530 1.00 94.25 233 ASN A CA 1
ATOM 1855 C C . ASN A 1 233 ? -21.745 0.125 -0.716 1.00 94.25 233 ASN A C 1
ATOM 1857 O O . ASN A 1 233 ? -20.952 1.065 -0.635 1.00 94.25 233 ASN A O 1
ATOM 1861 N N . GLY A 1 234 ? -22.082 -0.429 -1.883 1.00 93.94 234 GLY A N 1
ATOM 1862 C CA . GLY A 1 234 ? -21.531 0.019 -3.162 1.00 93.94 234 GLY A CA 1
ATOM 1863 C C . GLY A 1 234 ? -21.911 1.453 -3.544 1.00 93.94 234 GLY A C 1
ATOM 1864 O O . GLY A 1 234 ? -21.139 2.107 -4.239 1.00 93.94 234 GLY A O 1
ATOM 1865 N N . ASP A 1 235 ? -23.045 1.977 -3.072 1.00 96.12 235 ASP A N 1
ATOM 1866 C CA . ASP A 1 235 ? -23.471 3.345 -3.389 1.00 96.12 235 ASP A CA 1
ATOM 1867 C C . ASP A 1 235 ? -22.579 4.379 -2.698 1.00 96.12 235 ASP A C 1
ATOM 1869 O O . ASP A 1 235 ? -22.169 5.352 -3.329 1.00 96.12 235 ASP A O 1
ATOM 1873 N N . GLU A 1 236 ? -22.203 4.141 -1.438 1.00 96.50 236 GLU A N 1
ATOM 1874 C CA . GLU A 1 236 ? -21.234 4.981 -0.724 1.00 96.50 236 GLU A CA 1
ATOM 1875 C C . GLU A 1 236 ? -19.862 4.958 -1.415 1.00 96.50 236 GLU A C 1
ATOM 1877 O O . GLU A 1 236 ? -19.268 6.017 -1.636 1.00 96.50 236 GLU A O 1
ATOM 1882 N N . LYS A 1 237 ? -19.395 3.778 -1.849 1.00 96.69 237 LYS A N 1
ATOM 1883 C CA . LYS A 1 237 ? -18.150 3.632 -2.625 1.00 96.69 237 LYS A CA 1
ATOM 1884 C C . LYS A 1 237 ? -18.205 4.415 -3.945 1.00 96.69 237 LYS A C 1
ATOM 1886 O O . LYS A 1 237 ? -17.276 5.148 -4.286 1.00 96.69 237 LYS A O 1
ATOM 1891 N N . ASN A 1 238 ? -19.314 4.308 -4.677 1.00 96.19 238 ASN A N 1
ATOM 1892 C CA . ASN A 1 238 ? -19.521 5.029 -5.934 1.00 96.19 238 ASN A CA 1
ATOM 1893 C C . ASN A 1 238 ? -19.579 6.546 -5.719 1.00 96.19 238 ASN A C 1
ATOM 1895 O O . ASN A 1 238 ? -18.984 7.306 -6.484 1.00 96.19 238 ASN A O 1
ATOM 1899 N N . GLN A 1 239 ? -20.258 6.997 -4.663 1.00 96.19 239 GLN A N 1
ATOM 1900 C CA . GLN A 1 239 ? -20.343 8.411 -4.313 1.00 96.19 239 GLN A CA 1
ATOM 1901 C C . GLN A 1 239 ? -18.979 8.979 -3.901 1.00 96.19 239 GLN A C 1
ATOM 1903 O O . GLN A 1 239 ? -18.659 10.115 -4.263 1.00 96.19 239 GLN A O 1
ATOM 1908 N N . PHE A 1 240 ? -18.154 8.194 -3.205 1.00 95.38 240 PHE A N 1
ATOM 1909 C CA . PHE A 1 240 ? -16.775 8.554 -2.882 1.00 95.38 240 PHE A CA 1
ATOM 1910 C C . PHE A 1 240 ? -15.947 8.782 -4.154 1.00 95.38 240 PHE A C 1
ATOM 1912 O O . PHE A 1 240 ? -15.349 9.847 -4.325 1.00 95.38 240 PHE A O 1
ATOM 1919 N N . LEU A 1 241 ? -15.983 7.832 -5.097 1.00 95.94 241 LEU A N 1
ATOM 1920 C CA . LEU A 1 241 ? -15.285 7.966 -6.380 1.00 95.94 241 LEU A CA 1
ATOM 1921 C C . LEU A 1 241 ? -15.770 9.177 -7.177 1.00 95.94 241 LEU A C 1
ATOM 1923 O O . LEU A 1 241 ? -14.945 9.921 -7.704 1.00 95.94 241 LEU A O 1
ATOM 1927 N N . LYS A 1 242 ? -17.088 9.395 -7.237 1.00 95.88 242 LYS A N 1
ATOM 1928 C CA . LYS A 1 242 ? -17.686 10.552 -7.909 1.00 95.88 242 LYS A CA 1
ATOM 1929 C C . LYS A 1 242 ? -17.205 11.866 -7.297 1.00 95.88 242 LYS A C 1
ATOM 1931 O O . LYS A 1 242 ? -16.792 12.764 -8.013 1.00 95.88 242 LYS A O 1
ATOM 1936 N N . THR A 1 243 ? -17.184 11.960 -5.971 1.00 95.44 243 THR A N 1
ATOM 1937 C CA . THR A 1 243 ? -16.729 13.168 -5.263 1.00 95.44 243 THR A CA 1
ATOM 1938 C C . THR A 1 243 ? -15.285 13.532 -5.606 1.00 95.44 243 THR A C 1
ATOM 1940 O O . THR A 1 243 ? -14.983 14.704 -5.809 1.00 95.44 243 THR A O 1
ATOM 1943 N N . LEU A 1 244 ? -14.393 12.541 -5.690 1.00 94.44 244 LEU A N 1
ATOM 1944 C CA . LEU A 1 244 ? -12.972 12.788 -5.947 1.00 94.44 244 LEU A CA 1
ATOM 1945 C C . LEU A 1 244 ? -12.623 12.957 -7.429 1.00 94.44 244 LEU A C 1
ATOM 1947 O O . LEU A 1 244 ? -11.624 13.603 -7.742 1.00 94.44 244 LEU A O 1
ATOM 1951 N N . LYS A 1 245 ? -13.398 12.360 -8.337 1.00 94.62 245 LYS A N 1
ATOM 1952 C CA . LYS A 1 245 ? -13.096 12.361 -9.778 1.00 94.62 245 LYS A CA 1
ATOM 1953 C C . LYS A 1 245 ? -13.939 13.333 -10.601 1.00 94.62 245 LYS A C 1
ATOM 1955 O O . LYS A 1 245 ? -13.495 13.691 -11.690 1.00 94.62 245 LYS A O 1
ATOM 1960 N N . GLY A 1 246 ? -15.096 13.755 -10.085 1.00 89.62 246 GLY A N 1
ATOM 1961 C CA . GLY A 1 246 ? -16.128 14.484 -10.831 1.00 89.62 246 GLY A CA 1
ATOM 1962 C C . GLY A 1 246 ? -17.128 13.540 -11.481 1.00 89.62 246 GLY A C 1
ATOM 1963 O O . GLY A 1 246 ? -16.770 12.941 -12.517 1.00 89.62 246 GLY A O 1
#

Sequence (246 aa):
MANEICPKCGTIKELDVIVNEAEETDSDGNILKIKTNNFYCSSCHVFVKSENIKSNINKIFVFIYDGMADFEMTLIAHILGTDLGKEIVTIAYENHIIRSVSGLEYKPKRLVKDSVKDNVDGLIIPGGWNGELRLELIELIKNVNSQGKLLGAICGGPYFLAKSNILQNRKYTTSMIEWTEMHKQQYEEIDPFPRENFVNKRVVVDENLITSQGVAFIDFACEICDWFKLFKNGDEKNQFLKTLKG

Foldseek 3Di:
DDPQAAPPPRDDDDWDWDWDWDWDQDPVRFIKIWIKTFTADPVPRHTRDIDIDIDTQAEEEEEAAAAFAVVLCPVLVVCCCPVVVHHYFYEYQDQDWHQYPVRDTDGGPYYLQVCLPPDHQEYEYTDGLDLDDDPSLLSSQVVCVVVLHAYHYEARRCSNVLVSVVQVPWAEEHVCLDCDPVSCVSNVDDDSHPNVRYDPDQWDDTRRYIYGYSVNSQVSSLVVCVVVVVDPDVVSSVVSSVVVPD

pLDDT: mean 91.68, std 10.64, range [37.22, 98.94]

Radius of gyration: 22.34 Å; chains: 1; bounding box: 54×34×66 Å

Secondary structure (DSSP, 8-state):
------TTT---S-EEEEEEEEEEE-TTSPEEEEEEEEEEETTT--EEEEEEEEEE--EEEEE--TTB-THHHHHHHHHHHHTS-PEEEEEESSSSPEEPTTS-EE--SEEGGGTTT---SEEEE--BS-----HHHHHHHHHHHHTT-EEEEETTTHHHHHHTTGGGGS-B--S--S--HHHHHHHSSS--S-GGGB--SSEEEETTEEEE-GGGHHHHHHHHHHHTT--SSHHHHHHHHHHHH-